Protein AF-A0A927PBA6-F1 (afdb_monomer_lite)

Radius of gyration: 19.64 Å; chains: 1; bounding box: 42×64×43 Å

Sequence (189 aa):
MKRTIAAILAIIILMLLAAAHAEDGYVGSHPAQSIFVTQTRNRTCTLISATMMVRNYSHRAGNGYEHITESVVGKTGWNSKGLSHSFSVGDISVTVNKDIKNHADKKAYLIDILRQHPEGVVIYDSGAPHAIFLFGYDAATDIFYCADTTTKVAGKAITLEESIIKGDTQQAKIDTIDRIWHITNKIGG

Foldseek 3Di:
DVVVVVVVVVVVVVVVVVVVPPPQQKFADDADLVLFAADPDPPQFVLRLVLSLVLLQCVVVVHHSPPSDSVQSCVFQQDPVYGHQWTDRVPWIKHKDQVLLPDPDLLVVLRVVSNVRSSFKWWAQPVPGHIWTWGMAGPVVRWTWTATNHPVGTSDIDTCCPHPQDDNDNVRSSNRTRMIMGTDDHPDD

Secondary structure (DSSP, 8-state):
-HHHHHHHHHHHHHHHHHHHT----EEE----GGG----SSTT-HHHHHHHHHHHHHHHHTT---TT--HHHHHHHHEETTEE-SEEEETTEEEEEE-GGGG-S-HHHHHHHHHHH-TT-EEEEETTTTEEEEEEEEETTTTEEEEEE-STTT-SS-EETTTSSSSSSSHHHHHHH--EEEEE-S-TT-

pLDDT: mean 90.23, std 12.85, range [37.62, 98.81]

Structure (mmCIF, N/CA/C/O backbone):
data_AF-A0A927PBA6-F1
#
_entry.id   AF-A0A927PBA6-F1
#
loop_
_atom_site.group_PDB
_atom_site.id
_atom_site.type_symbol
_atom_site.label_atom_id
_atom_site.label_alt_id
_atom_site.label_comp_id
_atom_site.label_asym_id
_atom_site.label_entity_id
_atom_site.label_seq_id
_atom_site.pdbx_PDB_ins_code
_atom_site.Cartn_x
_atom_site.Cartn_y
_atom_site.Cartn_z
_atom_site.occupancy
_atom_site.B_iso_or_equiv
_atom_site.auth_seq_id
_atom_site.auth_comp_id
_atom_site.auth_asym_id
_atom_site.auth_atom_id
_atom_site.pdbx_PDB_model_num
ATOM 1 N N . MET A 1 1 ? -23.343 -48.833 24.965 1.00 60.88 1 MET A N 1
ATOM 2 C CA . MET A 1 1 ? -22.055 -48.711 24.239 1.00 60.88 1 MET A CA 1
ATOM 3 C C . MET A 1 1 ? -22.186 -48.201 22.803 1.00 60.88 1 MET A C 1
ATOM 5 O O . MET A 1 1 ? -21.578 -47.187 22.508 1.00 60.88 1 MET A O 1
ATOM 9 N N . LYS A 1 2 ? -22.966 -48.813 21.895 1.00 54.53 2 LYS A N 1
ATOM 10 C CA . LYS A 1 2 ? -23.015 -48.352 20.483 1.00 54.53 2 LYS A CA 1
ATOM 11 C C . LYS A 1 2 ? -23.558 -46.919 20.292 1.00 54.53 2 LYS A C 1
ATOM 13 O O . LYS A 1 2 ? -23.014 -46.161 19.500 1.00 54.53 2 LYS A O 1
ATOM 18 N N . ARG A 1 3 ? -24.583 -46.520 21.060 1.00 57.97 3 ARG A N 1
ATOM 19 C CA . ARG A 1 3 ? -25.201 -45.176 20.976 1.00 57.97 3 ARG A CA 1
ATOM 20 C C . ARG A 1 3 ? -24.313 -44.061 21.550 1.00 57.97 3 ARG A C 1
ATOM 22 O O . ARG A 1 3 ? -24.331 -42.952 21.038 1.00 57.97 3 ARG A O 1
ATOM 29 N N . THR A 1 4 ? -23.508 -44.369 22.568 1.00 66.69 4 THR A N 1
ATOM 30 C CA . THR A 1 4 ? -22.567 -43.417 23.182 1.00 66.69 4 THR A CA 1
ATOM 31 C C . THR A 1 4 ? -21.347 -43.174 22.293 1.00 66.69 4 THR A C 1
ATOM 33 O O . THR A 1 4 ? -20.904 -42.041 22.177 1.00 66.69 4 THR A O 1
ATOM 36 N N . ILE A 1 5 ? -20.857 -44.205 21.595 1.00 73.50 5 ILE A N 1
ATOM 37 C CA . ILE A 1 5 ? -19.754 -44.069 20.627 1.00 73.50 5 ILE A CA 1
ATOM 38 C C . ILE A 1 5 ? -20.187 -43.232 19.413 1.00 73.50 5 ILE A C 1
ATOM 40 O O . ILE A 1 5 ? -19.446 -42.354 18.988 1.00 73.50 5 ILE A O 1
ATOM 44 N N . ALA A 1 6 ? -21.403 -43.443 18.896 1.00 74.31 6 ALA A N 1
ATOM 45 C CA . ALA A 1 6 ? -21.934 -42.655 17.780 1.00 74.31 6 ALA A CA 1
ATOM 46 C C . ALA A 1 6 ? -22.118 -41.166 18.135 1.00 74.31 6 ALA A C 1
ATOM 48 O O . ALA A 1 6 ? -21.826 -40.304 17.313 1.00 74.31 6 ALA A O 1
ATOM 49 N N . ALA A 1 7 ? -22.550 -40.862 19.365 1.00 77.50 7 ALA A N 1
ATOM 50 C CA . ALA A 1 7 ? -22.676 -39.487 19.846 1.00 77.50 7 ALA A CA 1
ATOM 51 C C . ALA A 1 7 ? -21.310 -38.793 19.987 1.00 77.50 7 ALA A C 1
ATOM 53 O O . ALA A 1 7 ? -21.160 -37.653 19.561 1.00 77.50 7 ALA A O 1
ATOM 54 N N . ILE A 1 8 ? -20.301 -39.494 20.517 1.00 83.06 8 ILE A N 1
ATOM 55 C CA . ILE A 1 8 ? -18.929 -38.971 20.611 1.00 83.06 8 ILE A CA 1
ATOM 56 C C . ILE A 1 8 ? -18.358 -38.715 19.212 1.00 83.06 8 ILE A C 1
ATOM 58 O O . ILE A 1 8 ? -17.787 -37.656 18.972 1.00 83.06 8 ILE A O 1
ATOM 62 N N . LEU A 1 9 ? -18.562 -39.639 18.269 1.00 80.44 9 LEU A N 1
ATOM 63 C CA . LEU A 1 9 ? -18.086 -39.478 16.896 1.00 80.44 9 LEU A CA 1
ATOM 64 C C . LEU A 1 9 ? -18.764 -38.293 16.193 1.00 80.44 9 LEU A C 1
ATOM 66 O O . LEU A 1 9 ? -18.087 -37.519 15.530 1.00 80.44 9 LEU A O 1
ATOM 70 N N . ALA A 1 10 ? -20.074 -38.107 16.379 1.00 79.12 10 ALA A N 1
ATOM 71 C CA . ALA A 1 10 ? -20.806 -36.971 15.821 1.00 79.12 10 ALA A CA 1
ATOM 72 C C . ALA A 1 10 ? -20.337 -35.628 16.403 1.00 79.12 10 ALA A C 1
ATOM 74 O O . ALA A 1 10 ? -20.215 -34.657 15.665 1.00 79.12 10 ALA A O 1
ATOM 75 N N . ILE A 1 11 ? -20.021 -35.579 17.701 1.00 80.38 11 ILE A N 1
ATOM 76 C CA . ILE A 1 11 ? -19.459 -34.387 18.348 1.00 80.38 11 ILE A CA 1
ATOM 77 C C . ILE A 1 11 ? -18.052 -34.094 17.815 1.00 80.38 11 ILE A C 1
ATOM 79 O O . ILE A 1 11 ? -17.760 -32.949 17.494 1.00 80.38 11 ILE A O 1
ATOM 83 N N . ILE A 1 12 ? -17.200 -35.112 17.662 1.00 80.69 12 ILE A N 1
ATOM 84 C CA . ILE A 1 12 ? -15.861 -34.952 17.077 1.00 80.69 12 ILE A CA 1
ATOM 85 C C . ILE A 1 12 ? -15.966 -34.460 15.630 1.00 80.69 12 ILE A C 1
ATOM 87 O O . ILE A 1 12 ? -15.278 -33.518 15.261 1.00 80.69 12 ILE A O 1
ATOM 91 N N . ILE A 1 13 ? -16.862 -35.032 14.822 1.00 76.69 13 ILE A N 1
ATOM 92 C CA . ILE A 1 13 ? -17.106 -34.587 13.442 1.00 76.69 13 ILE A CA 1
ATOM 93 C C . ILE A 1 13 ? -17.624 -33.143 13.418 1.00 76.69 13 ILE A C 1
ATOM 95 O O . ILE A 1 13 ? -17.186 -32.368 12.577 1.00 76.69 13 ILE A O 1
ATOM 99 N N . LEU A 1 14 ? -18.493 -32.749 14.354 1.00 69.12 14 LEU A N 1
ATOM 100 C CA . LEU A 1 14 ? -18.993 -31.376 14.463 1.00 69.12 14 LEU A CA 1
ATOM 101 C C . LEU A 1 14 ? -17.895 -30.388 14.893 1.00 69.12 14 LEU A C 1
ATOM 103 O O . LEU A 1 14 ? -17.831 -29.288 14.354 1.00 69.12 14 LEU A O 1
ATOM 107 N N . MET A 1 15 ? -17.003 -30.780 15.810 1.00 67.06 15 MET A N 1
ATOM 108 C CA . MET A 1 15 ? -15.827 -29.985 16.193 1.00 67.06 15 MET A CA 1
ATOM 109 C C . MET A 1 15 ? -14.831 -29.854 15.035 1.00 67.06 15 MET A C 1
ATOM 111 O O . MET A 1 15 ? -14.301 -28.773 14.804 1.00 67.06 15 MET A O 1
ATOM 115 N N . LEU A 1 16 ? -14.601 -30.933 14.283 1.00 62.12 16 LEU A N 1
ATOM 116 C CA . LEU A 1 16 ? -13.736 -30.930 13.102 1.00 62.12 16 LEU A CA 1
ATOM 117 C C . LEU A 1 16 ? -14.336 -30.094 11.965 1.00 62.12 16 LEU A C 1
ATOM 119 O O . LEU A 1 16 ? -13.603 -29.363 11.308 1.00 62.12 16 LEU A O 1
ATOM 123 N N . LEU A 1 17 ? -15.660 -30.134 11.769 1.00 55.84 17 LEU A N 1
ATOM 124 C CA . LEU A 1 17 ? -16.352 -29.233 10.847 1.00 55.84 17 LEU A CA 1
ATOM 125 C C . LEU A 1 17 ? -16.242 -27.779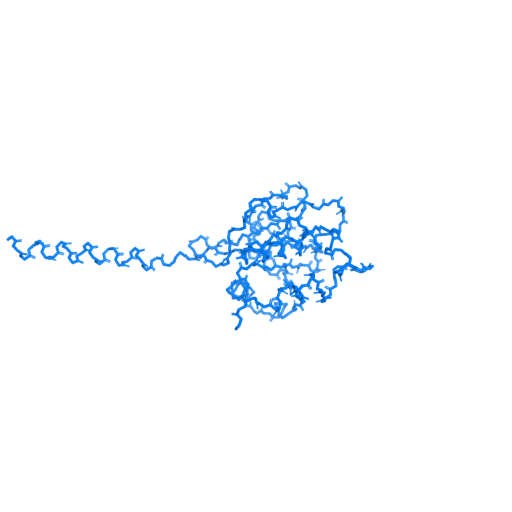 11.313 1.00 55.84 17 LEU A C 1
ATOM 127 O O . LEU A 1 17 ? -15.949 -26.923 10.494 1.00 55.84 17 LEU A O 1
ATOM 131 N N . ALA A 1 18 ? -16.437 -27.479 12.599 1.00 54.97 18 ALA A N 1
ATOM 132 C CA . ALA A 1 18 ? -16.303 -26.116 13.119 1.00 54.97 18 ALA A CA 1
ATOM 133 C C . ALA A 1 18 ? -14.873 -25.566 12.956 1.00 54.97 18 ALA A C 1
ATOM 135 O O . ALA A 1 18 ? -14.707 -24.416 12.567 1.00 54.97 18 ALA A O 1
ATOM 136 N N . ALA A 1 19 ? -13.849 -26.399 13.169 1.00 53.88 19 ALA A N 1
ATOM 137 C CA . ALA A 1 19 ? -12.456 -26.045 12.898 1.00 53.88 19 ALA A CA 1
ATOM 138 C C . ALA A 1 19 ? -12.166 -25.872 11.395 1.00 53.88 19 ALA A C 1
ATOM 140 O O . ALA A 1 19 ? -11.341 -25.046 11.029 1.00 53.88 19 ALA A O 1
ATOM 141 N N . ALA A 1 20 ? -12.867 -26.603 10.523 1.00 52.69 20 ALA A N 1
ATOM 142 C CA . ALA A 1 20 ? -12.769 -26.446 9.071 1.00 52.69 20 ALA A CA 1
ATOM 143 C C . ALA A 1 20 ? -13.518 -25.210 8.525 1.00 52.69 20 ALA A C 1
ATOM 145 O O . ALA A 1 20 ? -13.255 -24.813 7.398 1.00 52.69 20 ALA A O 1
ATOM 146 N N . HIS A 1 21 ? -14.428 -24.603 9.304 1.00 50.41 21 HIS A N 1
ATOM 147 C CA . HIS A 1 21 ? -15.113 -23.338 8.972 1.00 50.41 21 HIS A CA 1
ATOM 148 C C . HIS A 1 21 ? -14.466 -22.107 9.621 1.00 50.41 21 HIS A C 1
ATOM 150 O O . HIS A 1 21 ? -14.950 -20.992 9.421 1.00 50.41 21 HIS A O 1
ATOM 156 N N . ALA A 1 22 ? -13.367 -22.270 10.362 1.00 47.44 22 ALA A N 1
ATOM 157 C CA . ALA A 1 22 ? -12.420 -21.181 10.551 1.00 47.44 22 ALA A CA 1
ATOM 158 C C . ALA A 1 22 ? -11.678 -20.984 9.219 1.00 47.44 22 ALA A C 1
ATOM 160 O O . ALA A 1 22 ? -10.502 -21.307 9.091 1.00 47.44 22 ALA A O 1
ATOM 161 N N . GLU A 1 23 ? -12.407 -20.519 8.198 1.00 55.25 23 GLU A N 1
ATOM 162 C CA . GLU A 1 23 ? -11.805 -19.767 7.105 1.00 55.25 23 GLU A CA 1
ATOM 163 C C . GLU A 1 23 ? -10.992 -18.680 7.799 1.00 55.25 23 GLU A C 1
ATOM 165 O O . GLU A 1 23 ? -11.551 -17.821 8.489 1.00 55.25 23 GLU A O 1
ATOM 170 N N . ASP A 1 24 ? -9.675 -18.837 7.739 1.00 64.69 24 ASP A N 1
ATOM 171 C CA . ASP A 1 24 ? -8.695 -17.946 8.334 1.00 64.69 24 ASP A CA 1
ATOM 172 C C . ASP A 1 24 ? -9.141 -16.520 7.993 1.00 64.69 24 ASP A C 1
ATOM 174 O O . ASP A 1 24 ? -9.263 -16.178 6.816 1.00 64.69 24 ASP A O 1
ATOM 178 N N . GLY A 1 25 ? -9.498 -15.709 8.996 1.00 85.38 25 GLY A N 1
ATOM 179 C CA . GLY A 1 25 ? -10.165 -14.405 8.819 1.00 85.38 25 GLY A CA 1
ATOM 180 C C . GLY A 1 25 ? -9.300 -13.348 8.121 1.00 85.38 25 GLY A C 1
ATOM 181 O O . GLY A 1 25 ? -9.586 -12.153 8.189 1.00 85.38 25 GLY A O 1
ATOM 182 N N . TYR A 1 26 ? -8.219 -13.783 7.483 1.00 94.56 26 TYR A N 1
ATOM 183 C CA . TYR A 1 26 ? -7.229 -12.987 6.812 1.00 94.56 26 TYR A CA 1
ATOM 184 C C . TYR A 1 26 ? -7.648 -12.661 5.379 1.00 94.56 26 TYR A C 1
ATOM 186 O O . TYR A 1 26 ? -7.962 -13.528 4.566 1.00 94.56 26 TYR A O 1
ATOM 194 N N . VAL A 1 27 ? -7.585 -11.383 5.036 1.00 97.06 27 VAL A N 1
ATOM 195 C CA . VAL A 1 27 ? -7.827 -10.857 3.696 1.00 97.06 27 VAL A CA 1
ATOM 196 C C . VAL A 1 27 ? -6.511 -10.336 3.128 1.00 97.06 27 VAL A C 1
ATOM 198 O O . VAL A 1 27 ? -5.841 -9.538 3.777 1.00 97.06 27 VAL A O 1
ATOM 201 N N . GLY A 1 28 ? -6.158 -10.732 1.903 1.00 95.81 28 GLY A N 1
ATOM 202 C CA . GLY A 1 28 ? -4.950 -10.269 1.210 1.00 95.81 28 GLY A CA 1
ATOM 203 C C . GLY A 1 28 ? -3.890 -11.363 1.057 1.00 95.81 28 GLY A C 1
ATOM 204 O O . GLY A 1 28 ? -4.197 -12.479 0.633 1.00 95.81 28 GLY A O 1
ATOM 205 N N . SER A 1 29 ? -2.628 -11.054 1.363 1.00 95.38 29 SER A N 1
ATOM 206 C CA . SER A 1 29 ? -1.519 -12.014 1.289 1.00 95.38 29 SER A CA 1
ATOM 207 C C . SER A 1 29 ? -0.476 -11.841 2.390 1.00 95.38 29 SER A C 1
ATOM 209 O O . SER A 1 29 ? -0.446 -10.838 3.089 1.00 95.38 29 SER A O 1
ATOM 211 N N . HIS A 1 30 ? 0.419 -12.826 2.493 1.00 96.06 30 HIS A N 1
ATOM 212 C CA . HIS A 1 30 ? 1.624 -12.791 3.318 1.00 96.06 30 HIS A CA 1
ATOM 213 C C . HIS A 1 30 ? 2.853 -12.711 2.392 1.00 96.06 30 HIS A C 1
ATOM 215 O O . HIS A 1 30 ? 3.337 -13.756 1.946 1.00 96.06 30 HIS A O 1
ATOM 221 N N . PRO A 1 31 ? 3.335 -11.508 2.018 1.00 97.00 31 PRO A N 1
ATOM 222 C CA . PRO A 1 31 ? 4.463 -11.377 1.100 1.00 97.00 31 PRO A CA 1
ATOM 223 C C . PRO A 1 31 ? 5.737 -12.012 1.665 1.00 97.00 31 PRO A C 1
ATOM 225 O O . PRO A 1 31 ? 6.025 -11.909 2.859 1.00 97.00 31 PRO A O 1
ATOM 228 N N . ALA A 1 32 ? 6.542 -12.628 0.797 1.00 95.06 32 ALA A N 1
ATOM 229 C CA . ALA A 1 32 ? 7.849 -13.145 1.186 1.00 95.06 32 ALA A CA 1
ATOM 230 C C . ALA A 1 32 ? 8.783 -12.008 1.638 1.00 95.06 32 ALA A C 1
ATOM 232 O O . ALA A 1 32 ? 8.750 -10.904 1.095 1.00 95.06 32 ALA A O 1
ATOM 233 N N . GLN A 1 33 ? 9.686 -12.297 2.579 1.00 94.88 33 GLN A N 1
ATOM 234 C CA . GLN A 1 33 ? 10.613 -11.306 3.141 1.00 94.88 33 GLN A CA 1
ATOM 235 C C . GLN A 1 33 ? 11.450 -10.569 2.073 1.00 94.88 33 GLN A C 1
ATOM 237 O O . GLN A 1 33 ? 11.777 -9.397 2.233 1.00 94.88 33 GLN A O 1
ATOM 242 N N . SER A 1 34 ? 11.770 -11.237 0.962 1.00 94.19 34 SER A N 1
ATOM 243 C CA . SER A 1 34 ? 12.523 -10.690 -0.175 1.00 94.19 34 SER A CA 1
ATOM 244 C C . SER A 1 34 ? 11.748 -9.678 -1.032 1.00 94.19 34 SER A C 1
ATOM 246 O O . SER A 1 34 ? 12.357 -8.980 -1.852 1.00 94.19 34 SER A O 1
ATOM 248 N N . ILE A 1 35 ? 10.424 -9.582 -0.862 1.00 96.56 35 ILE A N 1
ATOM 249 C CA . ILE A 1 35 ? 9.580 -8.568 -1.508 1.00 96.56 35 ILE A CA 1
ATOM 250 C C . ILE A 1 35 ? 9.870 -7.189 -0.921 1.00 96.56 35 ILE A C 1
ATOM 252 O O . ILE A 1 35 ? 9.944 -6.215 -1.677 1.00 96.56 35 ILE A O 1
ATOM 256 N N . PHE A 1 36 ? 10.075 -7.114 0.398 1.00 94.81 36 PHE A N 1
ATOM 257 C CA . PHE A 1 36 ? 10.242 -5.857 1.115 1.00 94.81 36 PHE A CA 1
ATOM 258 C C . PHE A 1 36 ? 11.561 -5.176 0.750 1.00 94.81 36 PHE A C 1
ATOM 260 O O . PHE A 1 36 ? 12.641 -5.758 0.849 1.00 94.81 36 PHE A O 1
ATOM 267 N N . VAL A 1 37 ? 11.466 -3.915 0.334 1.00 90.06 37 VAL A N 1
ATOM 268 C CA . VAL A 1 37 ? 12.607 -3.081 -0.059 1.00 90.06 37 VAL A CA 1
ATOM 269 C C . VAL A 1 37 ? 12.534 -1.722 0.620 1.00 90.06 37 VAL A C 1
ATOM 271 O O . VAL A 1 37 ? 11.457 -1.200 0.901 1.00 90.06 37 VAL A O 1
ATOM 274 N N . THR A 1 38 ? 13.701 -1.140 0.873 1.00 87.56 38 THR A N 1
ATOM 275 C CA . THR A 1 38 ? 13.840 0.173 1.511 1.00 87.56 38 THR A CA 1
ATOM 276 C C . THR A 1 38 ? 14.048 1.248 0.456 1.00 87.56 38 THR A C 1
ATOM 278 O O . THR A 1 38 ? 14.738 1.020 -0.539 1.00 87.56 38 THR A O 1
ATOM 281 N N . GLN A 1 39 ? 13.493 2.441 0.676 1.00 80.19 39 GLN A N 1
ATOM 282 C CA . GLN A 1 39 ? 13.748 3.557 -0.227 1.00 80.19 39 GLN A CA 1
ATOM 283 C C . GLN A 1 39 ? 15.220 3.975 -0.214 1.00 80.19 39 GLN A C 1
ATOM 285 O O . GLN A 1 39 ? 15.825 4.145 0.844 1.00 80.19 39 GLN A O 1
ATOM 290 N N . THR A 1 40 ? 15.790 4.191 -1.397 1.00 76.19 40 THR A N 1
ATOM 291 C CA . THR A 1 40 ? 17.184 4.638 -1.538 1.00 76.19 40 THR A CA 1
ATOM 292 C C . THR A 1 40 ? 17.321 6.162 -1.511 1.00 76.19 40 THR A C 1
ATOM 294 O O . THR A 1 40 ? 18.414 6.692 -1.309 1.00 76.19 40 THR A O 1
ATOM 297 N N . ARG A 1 41 ? 16.215 6.892 -1.713 1.00 80.56 41 ARG A N 1
ATOM 298 C CA . ARG A 1 41 ? 16.165 8.357 -1.796 1.00 80.56 41 ARG A CA 1
ATOM 299 C C . ARG A 1 41 ? 14.962 8.908 -1.042 1.00 80.56 41 ARG A C 1
ATOM 301 O O . ARG A 1 41 ? 13.930 8.252 -0.910 1.00 80.56 41 ARG A O 1
ATOM 308 N N . ASN A 1 42 ? 15.066 10.153 -0.585 1.00 82.06 42 ASN A N 1
ATOM 309 C CA . ASN A 1 42 ? 13.916 10.864 -0.034 1.00 82.06 42 ASN A CA 1
ATOM 310 C C . ASN A 1 42 ? 12.838 11.046 -1.113 1.00 82.06 42 ASN A C 1
ATOM 312 O O . ASN A 1 42 ? 13.155 11.262 -2.282 1.00 82.06 42 ASN A O 1
ATOM 316 N N . ARG A 1 43 ? 11.566 11.031 -0.695 1.00 85.56 43 ARG A N 1
ATOM 317 C CA . ARG A 1 43 ? 10.389 11.288 -1.550 1.00 85.56 43 ARG A CA 1
ATOM 318 C C . ARG A 1 43 ? 10.124 10.245 -2.649 1.00 85.56 43 ARG A C 1
ATOM 320 O O . ARG A 1 43 ? 9.452 10.570 -3.620 1.00 85.56 43 ARG A O 1
ATOM 327 N N . THR A 1 44 ? 10.588 9.003 -2.489 1.00 92.06 44 THR A N 1
ATOM 328 C CA . THR A 1 44 ? 10.269 7.885 -3.404 1.00 92.06 44 THR A CA 1
ATOM 329 C C . THR A 1 44 ? 9.335 6.833 -2.787 1.00 92.06 44 THR A C 1
ATOM 331 O O . THR A 1 44 ? 9.219 5.730 -3.311 1.00 92.06 44 THR A O 1
ATOM 334 N N . CYS A 1 45 ? 8.618 7.159 -1.704 1.00 94.00 45 CYS A N 1
ATOM 335 C CA . CYS A 1 45 ? 7.738 6.215 -1.000 1.00 94.00 45 CYS A CA 1
ATOM 336 C C . CYS A 1 45 ? 6.656 5.590 -1.898 1.00 94.00 45 CYS A C 1
ATOM 338 O O . CYS A 1 45 ? 6.449 4.379 -1.857 1.00 94.00 45 CYS A O 1
ATOM 340 N N . THR A 1 46 ? 6.032 6.368 -2.787 1.00 95.69 46 THR A N 1
ATOM 341 C CA . THR A 1 46 ? 5.083 5.839 -3.782 1.00 95.69 46 THR A CA 1
ATOM 342 C C . THR A 1 46 ? 5.757 4.878 -4.764 1.00 95.69 46 THR A C 1
ATOM 344 O O . THR A 1 46 ? 5.210 3.815 -5.041 1.00 95.69 46 THR A O 1
ATOM 347 N N . LEU A 1 47 ? 6.965 5.197 -5.245 1.00 95.62 47 LEU A N 1
ATOM 348 C CA . LEU A 1 47 ? 7.720 4.346 -6.174 1.00 95.62 47 LEU A CA 1
ATOM 349 C C . LEU A 1 47 ? 8.105 3.003 -5.551 1.00 95.62 47 LEU A C 1
ATOM 351 O O . LEU A 1 47 ? 7.931 1.953 -6.166 1.00 95.62 47 LEU A O 1
ATOM 355 N N . ILE A 1 48 ? 8.621 3.037 -4.328 1.00 95.62 48 ILE A N 1
ATOM 356 C CA . ILE A 1 48 ? 9.077 1.842 -3.617 1.00 95.62 48 ILE A CA 1
ATOM 357 C C . ILE A 1 48 ? 7.886 0.980 -3.199 1.00 95.62 48 ILE A C 1
ATOM 359 O O . ILE A 1 48 ? 7.922 -0.233 -3.391 1.00 95.62 48 ILE A O 1
ATOM 363 N N . SER A 1 49 ? 6.795 1.594 -2.734 1.00 97.50 49 SER A N 1
ATOM 364 C CA . SER A 1 49 ? 5.552 0.873 -2.434 1.00 97.50 49 SER A CA 1
ATOM 365 C C . SER A 1 49 ? 4.983 0.192 -3.679 1.00 97.50 49 SER A C 1
ATOM 367 O O . SER A 1 49 ? 4.639 -0.986 -3.633 1.00 97.50 49 SER A O 1
ATOM 369 N N . ALA A 1 50 ? 4.961 0.891 -4.820 1.00 97.81 50 ALA A N 1
ATOM 370 C CA . ALA A 1 50 ? 4.539 0.305 -6.090 1.00 97.81 50 ALA A CA 1
ATOM 371 C C . ALA A 1 50 ? 5.473 -0.826 -6.539 1.00 97.81 50 ALA A C 1
ATOM 373 O O . ALA A 1 50 ? 5.011 -1.845 -7.041 1.00 97.81 50 ALA A O 1
ATOM 374 N N . THR A 1 51 ? 6.779 -0.686 -6.306 1.00 97.38 51 THR A N 1
ATOM 375 C CA . THR A 1 51 ? 7.759 -1.743 -6.583 1.00 97.38 51 THR A CA 1
ATOM 376 C C . THR A 1 51 ? 7.462 -3.002 -5.767 1.00 97.38 51 THR A C 1
ATOM 378 O O . THR A 1 51 ? 7.438 -4.090 -6.335 1.00 97.38 51 THR A O 1
ATOM 381 N N . MET A 1 52 ? 7.173 -2.878 -4.467 1.00 98.06 52 MET A N 1
ATOM 382 C CA . MET A 1 52 ? 6.792 -4.020 -3.621 1.00 98.06 52 MET A CA 1
ATOM 383 C C . MET A 1 52 ? 5.483 -4.673 -4.081 1.00 98.06 52 MET A C 1
ATOM 385 O O . MET A 1 52 ? 5.435 -5.895 -4.198 1.00 98.06 52 MET A O 1
ATOM 389 N N . MET A 1 53 ? 4.465 -3.876 -4.420 1.00 98.19 53 MET A N 1
ATOM 390 C CA . MET A 1 53 ? 3.186 -4.368 -4.948 1.00 98.19 53 MET A CA 1
ATOM 391 C C . MET A 1 53 ? 3.371 -5.180 -6.239 1.00 98.19 53 MET A C 1
ATOM 393 O O . MET A 1 53 ? 2.921 -6.320 -6.328 1.00 98.19 53 MET A O 1
ATOM 397 N N . VAL A 1 54 ? 4.095 -4.636 -7.224 1.00 97.50 54 VAL A N 1
ATOM 398 C CA . VAL A 1 54 ? 4.339 -5.306 -8.516 1.00 97.50 54 VAL A CA 1
ATOM 399 C C . VAL A 1 54 ? 5.205 -6.564 -8.336 1.00 97.50 54 VAL A C 1
ATOM 401 O O . VAL A 1 54 ? 4.947 -7.587 -8.973 1.00 97.50 54 VAL A O 1
ATOM 404 N N . ARG A 1 55 ? 6.185 -6.542 -7.419 1.00 97.69 55 ARG A N 1
ATOM 405 C CA . ARG A 1 55 ? 6.968 -7.734 -7.049 1.00 97.69 55 ARG A CA 1
ATOM 406 C C . ARG A 1 55 ? 6.097 -8.815 -6.419 1.00 97.69 55 ARG A C 1
ATOM 408 O O . ARG A 1 55 ? 6.214 -9.971 -6.816 1.00 97.69 55 ARG A O 1
ATOM 415 N N . ASN A 1 56 ? 5.228 -8.453 -5.472 1.00 97.88 56 ASN A N 1
ATOM 416 C CA . ASN A 1 56 ? 4.345 -9.410 -4.809 1.00 97.88 56 ASN A CA 1
ATOM 417 C C . ASN A 1 56 ? 3.368 -10.039 -5.806 1.00 97.88 56 ASN A C 1
ATOM 419 O O . ASN A 1 56 ? 3.196 -11.253 -5.807 1.00 97.88 56 ASN A O 1
ATOM 423 N N . TYR A 1 57 ? 2.796 -9.238 -6.707 1.00 97.06 57 TYR A N 1
ATOM 424 C CA . TYR A 1 57 ? 1.952 -9.735 -7.790 1.00 97.06 57 TYR A CA 1
ATOM 425 C C . TYR A 1 57 ? 2.674 -10.770 -8.663 1.00 97.06 57 TYR A C 1
ATOM 427 O O . TYR A 1 57 ? 2.183 -11.885 -8.836 1.00 97.06 57 TYR A O 1
ATOM 435 N N . SER A 1 58 ? 3.875 -10.438 -9.152 1.00 95.75 58 SER A N 1
ATOM 436 C CA . SER A 1 58 ? 4.676 -11.351 -9.976 1.00 95.75 58 SER A CA 1
ATOM 437 C C . SER A 1 58 ? 5.036 -12.635 -9.225 1.00 95.75 58 SER A C 1
ATOM 439 O O . SER A 1 58 ? 4.862 -13.729 -9.758 1.00 95.75 58 SER A O 1
ATOM 441 N N . HIS A 1 59 ? 5.484 -12.515 -7.972 1.00 95.44 59 HIS A N 1
ATOM 442 C CA . HIS A 1 59 ? 5.843 -13.658 -7.136 1.00 95.44 59 HIS A CA 1
ATOM 443 C C . HIS A 1 59 ? 4.656 -14.605 -6.920 1.00 95.44 59 HIS A C 1
ATOM 445 O O . HIS A 1 59 ? 4.793 -15.818 -7.073 1.00 95.44 59 HIS A O 1
ATOM 451 N N . ARG A 1 60 ? 3.472 -14.052 -6.629 1.00 93.69 60 ARG A N 1
ATOM 452 C CA . ARG A 1 60 ? 2.229 -14.819 -6.449 1.00 93.69 60 ARG A CA 1
ATOM 453 C C . ARG A 1 60 ? 1.768 -15.519 -7.724 1.00 93.69 60 ARG A C 1
ATOM 455 O O . ARG A 1 60 ? 1.172 -16.586 -7.640 1.00 93.69 60 ARG A O 1
ATOM 462 N N . ALA A 1 61 ? 2.068 -14.948 -8.884 1.00 92.50 61 ALA A N 1
ATOM 463 C CA . ALA A 1 61 ? 1.820 -15.571 -10.179 1.00 92.50 61 ALA A CA 1
ATOM 464 C C . ALA A 1 61 ? 2.828 -16.684 -10.539 1.00 92.50 61 ALA A C 1
ATOM 466 O O . ALA A 1 61 ? 2.727 -17.263 -11.617 1.00 92.50 61 ALA A O 1
ATOM 467 N N . GLY A 1 62 ? 3.817 -16.973 -9.684 1.00 93.44 62 GLY A N 1
ATOM 468 C CA . GLY A 1 62 ? 4.891 -17.923 -9.987 1.00 93.44 62 GLY A CA 1
ATOM 469 C C . GLY A 1 62 ? 5.942 -17.380 -10.963 1.00 93.44 62 GLY A C 1
ATOM 470 O O . GLY A 1 62 ? 6.786 -18.136 -11.439 1.00 93.44 62 GLY A O 1
ATOM 471 N N . ASN A 1 63 ? 5.915 -16.075 -11.248 1.00 91.00 63 ASN A N 1
ATOM 472 C CA . ASN A 1 63 ? 6.861 -15.404 -12.131 1.00 91.00 63 ASN A CA 1
ATOM 473 C C . ASN A 1 63 ? 8.026 -14.809 -11.325 1.00 91.00 63 ASN A C 1
ATOM 475 O O . ASN A 1 63 ? 7.843 -14.302 -10.214 1.00 91.00 63 ASN A O 1
ATOM 479 N N . GLY A 1 64 ? 9.228 -14.801 -11.907 1.00 90.44 64 GLY A N 1
ATOM 480 C CA . GLY A 1 64 ? 10.395 -14.165 -11.285 1.00 90.44 64 GLY A CA 1
ATOM 481 C C . GLY A 1 64 ? 10.158 -12.670 -11.054 1.00 90.44 64 GLY A C 1
ATOM 482 O O . GLY A 1 64 ? 9.759 -11.960 -11.970 1.00 90.44 64 GLY A O 1
ATOM 483 N N . TYR A 1 65 ? 10.409 -12.180 -9.841 1.00 94.00 65 TYR A N 1
ATOM 484 C CA . TYR A 1 65 ? 10.180 -10.784 -9.436 1.00 94.00 65 TYR A CA 1
ATOM 485 C C . TYR A 1 65 ? 11.488 -10.005 -9.212 1.00 94.00 65 TYR A C 1
ATOM 487 O O . TYR A 1 65 ? 11.482 -8.803 -8.945 1.00 94.00 65 TYR A O 1
ATOM 495 N N . GLU A 1 66 ? 12.631 -10.682 -9.306 1.00 93.88 66 GLU A N 1
ATOM 496 C CA . GLU A 1 66 ? 13.968 -10.166 -9.005 1.00 93.88 66 GLU A CA 1
ATOM 497 C C . GLU A 1 66 ? 14.373 -9.032 -9.950 1.00 93.88 66 GLU A C 1
ATOM 499 O O . GLU A 1 66 ? 15.080 -8.108 -9.553 1.00 93.88 66 GLU A O 1
ATOM 504 N N . HIS A 1 67 ? 13.880 -9.071 -11.189 1.00 92.12 67 HIS A N 1
ATOM 505 C CA . HIS A 1 67 ? 14.126 -8.045 -12.199 1.00 92.12 67 HIS A CA 1
ATOM 506 C C . HIS A 1 67 ? 13.275 -6.776 -11.994 1.00 92.12 67 HIS A C 1
ATOM 508 O O . HIS A 1 67 ? 13.604 -5.718 -12.536 1.00 92.12 67 HIS A O 1
ATOM 514 N N . ILE A 1 68 ? 12.205 -6.846 -11.193 1.00 95.38 68 ILE A N 1
ATOM 515 C CA . ILE A 1 68 ? 11.338 -5.707 -10.871 1.00 95.38 68 ILE A CA 1
ATOM 516 C C . ILE A 1 68 ? 12.022 -4.888 -9.769 1.00 95.38 68 ILE A C 1
ATOM 518 O O . ILE A 1 68 ? 11.844 -5.113 -8.572 1.00 95.38 68 ILE A O 1
ATOM 522 N N . THR A 1 69 ? 12.858 -3.944 -10.195 1.00 93.19 69 THR A N 1
ATOM 523 C CA . THR A 1 69 ? 13.633 -3.047 -9.322 1.00 93.19 69 THR A CA 1
ATOM 524 C C . THR A 1 69 ? 13.027 -1.642 -9.275 1.00 93.19 69 THR A C 1
ATOM 526 O O . THR A 1 69 ? 12.277 -1.262 -10.176 1.00 93.19 69 THR A O 1
ATOM 529 N N . GLU A 1 70 ? 13.428 -0.823 -8.290 1.00 92.19 70 GLU A N 1
ATOM 530 C CA . GLU A 1 70 ? 13.069 0.611 -8.225 1.00 92.19 70 GLU A CA 1
ATOM 531 C C . GLU A 1 70 ? 13.362 1.321 -9.559 1.00 92.19 70 GLU A C 1
ATOM 533 O O . GLU A 1 70 ? 12.570 2.138 -10.020 1.00 92.19 70 GLU A O 1
ATOM 538 N N . SER A 1 71 ? 14.476 0.981 -10.221 1.00 93.06 71 SER A N 1
ATOM 539 C CA . SER A 1 71 ? 14.845 1.574 -11.511 1.00 93.06 71 SER A CA 1
ATOM 540 C C . SER A 1 71 ? 13.898 1.169 -12.640 1.00 93.06 71 SER A C 1
ATOM 542 O O . SER A 1 71 ? 13.544 2.012 -13.462 1.00 93.06 71 SER A O 1
ATOM 544 N N . VAL A 1 72 ? 13.476 -0.098 -12.689 1.00 94.56 72 VAL A N 1
ATOM 545 C CA . VAL A 1 72 ? 12.549 -0.593 -13.719 1.00 94.56 72 VAL A CA 1
ATOM 546 C C . VAL A 1 72 ? 11.185 0.070 -13.571 1.00 94.56 72 VAL A C 1
ATOM 548 O O . VAL A 1 72 ? 10.688 0.638 -14.540 1.00 94.56 72 VAL A O 1
ATOM 551 N N . VAL A 1 73 ? 10.630 0.087 -12.356 1.00 96.06 73 VAL A N 1
ATOM 552 C CA . VAL A 1 73 ? 9.364 0.783 -12.081 1.00 96.06 73 VAL A CA 1
ATOM 553 C C . VAL A 1 73 ? 9.520 2.288 -12.302 1.00 96.06 73 VAL A C 1
ATOM 555 O O . VAL A 1 73 ? 8.630 2.934 -12.840 1.00 96.06 73 VAL A O 1
ATOM 558 N N . GLY A 1 74 ? 10.675 2.860 -11.957 1.00 95.19 74 GLY A N 1
ATOM 559 C CA . GLY A 1 74 ? 10.954 4.281 -12.133 1.00 95.19 74 GLY A CA 1
ATOM 560 C C . GLY A 1 74 ? 10.962 4.714 -13.599 1.00 95.19 74 GLY A C 1
ATOM 561 O O . GLY A 1 74 ? 10.438 5.775 -13.921 1.00 95.19 74 GLY A O 1
ATOM 562 N N . LYS A 1 75 ? 11.494 3.884 -14.504 1.00 95.56 75 LYS A N 1
ATOM 563 C CA . LYS A 1 75 ? 11.543 4.181 -15.947 1.00 95.56 75 LYS A CA 1
ATOM 564 C C . LYS A 1 75 ? 10.164 4.321 -16.589 1.00 95.56 75 LYS A C 1
ATOM 566 O O . LYS A 1 75 ? 10.043 5.050 -17.568 1.00 95.56 75 LYS A O 1
ATOM 571 N N . THR A 1 76 ? 9.156 3.620 -16.077 1.00 94.81 76 THR A N 1
ATOM 572 C CA . THR A 1 76 ? 7.811 3.608 -16.672 1.00 94.81 76 THR A CA 1
ATOM 573 C C . THR A 1 76 ? 6.784 4.362 -15.835 1.00 94.81 76 THR A C 1
ATOM 575 O O . THR A 1 76 ? 5.856 4.953 -16.381 1.00 94.81 76 THR A O 1
ATOM 578 N N . GLY A 1 77 ? 6.951 4.361 -14.514 1.00 94.94 77 GLY A N 1
ATOM 579 C CA . GLY A 1 77 ? 6.005 4.909 -13.554 1.00 94.94 77 GLY A CA 1
ATOM 580 C C . GLY A 1 77 ? 6.395 6.250 -12.955 1.00 94.94 77 GLY A C 1
ATOM 581 O O . GLY A 1 77 ? 5.515 6.920 -12.426 1.00 94.94 77 GLY A O 1
ATOM 582 N N . TRP A 1 78 ? 7.650 6.700 -13.026 1.00 95.38 78 TRP A N 1
ATOM 583 C CA . TRP A 1 78 ? 8.086 7.925 -12.344 1.00 95.38 78 TRP A CA 1
ATOM 584 C C . TRP A 1 78 ? 8.277 9.108 -13.294 1.00 95.38 78 TRP A C 1
ATOM 586 O O . TRP A 1 78 ? 8.893 8.991 -14.349 1.0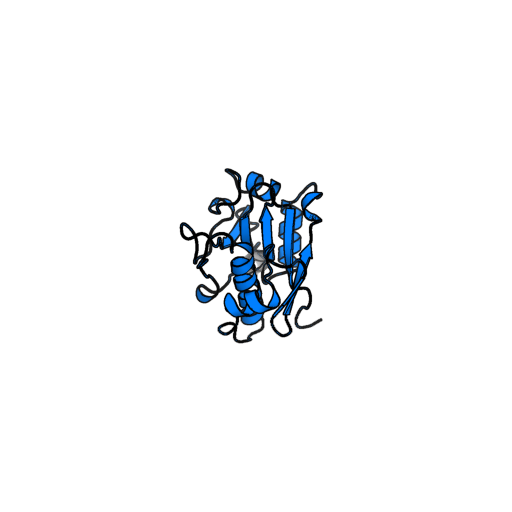0 95.38 78 TRP A O 1
ATOM 596 N N . ASN A 1 79 ? 7.796 10.282 -12.889 1.00 91.88 79 ASN A N 1
ATOM 597 C CA . ASN A 1 79 ? 8.016 11.539 -13.600 1.00 91.88 79 ASN A CA 1
ATOM 598 C C . ASN A 1 79 ? 8.431 12.662 -12.628 1.00 91.88 79 ASN A C 1
ATOM 600 O O . ASN A 1 79 ? 8.607 12.441 -11.429 1.00 91.88 79 ASN A O 1
ATOM 604 N N . SER A 1 80 ? 8.590 13.891 -13.131 1.00 88.12 80 SER A N 1
ATOM 605 C CA . SER A 1 80 ? 9.011 15.050 -12.323 1.00 88.12 80 SER A CA 1
ATOM 606 C C . SER A 1 80 ? 8.067 15.398 -11.160 1.00 8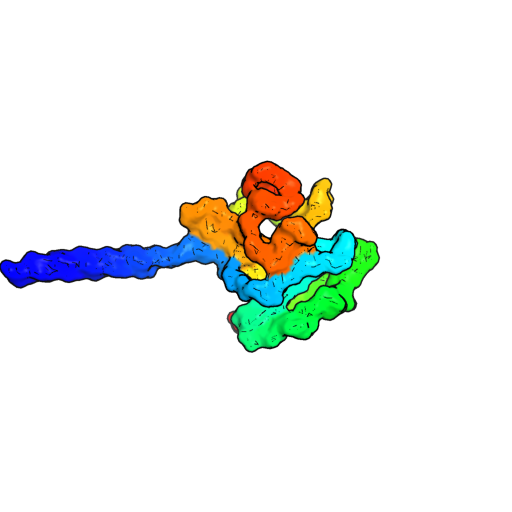8.12 80 SER A C 1
ATOM 608 O O . SER A 1 80 ? 8.461 16.130 -10.256 1.00 88.12 80 SER A O 1
ATOM 610 N N . LYS A 1 81 ? 6.839 14.867 -11.161 1.00 87.31 81 LYS A N 1
ATOM 611 C CA . LYS A 1 81 ? 5.805 15.052 -10.132 1.00 87.31 81 LYS A CA 1
ATOM 612 C C . LYS A 1 81 ? 5.626 13.829 -9.222 1.00 87.31 81 LYS A C 1
ATOM 614 O O . LYS A 1 81 ? 4.755 13.857 -8.357 1.00 87.31 81 LYS A O 1
ATOM 619 N N . GLY A 1 82 ? 6.425 12.777 -9.398 1.00 91.38 82 GLY A N 1
ATOM 620 C CA . GLY A 1 82 ? 6.340 11.536 -8.630 1.00 91.38 82 GLY A CA 1
ATOM 621 C C . GLY A 1 82 ? 5.762 10.366 -9.424 1.00 91.38 82 GLY A C 1
ATOM 622 O O . GLY A 1 82 ? 5.896 10.309 -10.649 1.00 91.38 82 GLY A O 1
ATOM 623 N N . LEU A 1 83 ? 5.136 9.419 -8.717 1.00 96.00 83 LEU A N 1
ATOM 624 C CA . LEU A 1 83 ? 4.526 8.241 -9.330 1.00 96.00 83 LEU A CA 1
ATOM 625 C C . LEU A 1 83 ? 3.325 8.657 -10.189 1.00 96.00 83 LEU A C 1
ATOM 627 O O . LEU A 1 83 ? 2.436 9.388 -9.748 1.00 96.00 83 LEU A O 1
ATOM 631 N N . SER A 1 84 ? 3.310 8.181 -11.425 1.00 96.69 84 SER A N 1
ATOM 632 C CA . SER A 1 84 ? 2.272 8.441 -12.412 1.00 96.69 84 SER A CA 1
ATOM 633 C C . SER A 1 84 ? 0.945 7.832 -11.967 1.00 96.69 84 SER A C 1
ATOM 635 O O . SER A 1 84 ? 0.899 6.809 -11.285 1.00 96.69 84 SER A O 1
ATOM 637 N N . HIS A 1 85 ? -0.159 8.462 -12.364 1.00 96.25 85 HIS A N 1
ATOM 638 C CA . HIS A 1 85 ? -1.501 7.949 -12.074 1.00 96.25 85 HIS A CA 1
ATOM 639 C C . HIS A 1 85 ? -1.802 6.633 -12.796 1.00 96.25 85 HIS A C 1
ATOM 641 O O . HIS A 1 85 ? -2.642 5.876 -12.332 1.00 96.25 85 HIS A O 1
ATOM 647 N N . SER A 1 86 ? -1.120 6.363 -13.907 1.00 96.56 86 SER A N 1
ATOM 648 C CA . SER A 1 86 ? -1.136 5.071 -14.578 1.00 96.56 86 SER A CA 1
ATOM 649 C C . SER A 1 86 ? 0.222 4.812 -15.217 1.00 96.56 86 SER A C 1
ATOM 651 O O . SER A 1 86 ? 0.882 5.755 -15.662 1.00 96.56 86 SER A O 1
ATOM 653 N N . PHE A 1 87 ? 0.652 3.555 -15.198 1.00 97.00 87 PHE A N 1
ATOM 654 C CA . PHE A 1 87 ? 1.879 3.078 -15.829 1.00 97.00 87 PHE A CA 1
ATOM 655 C C . PHE A 1 87 ? 1.831 1.556 -15.989 1.00 97.00 87 PHE A C 1
ATOM 657 O O . PHE A 1 87 ? 0.982 0.895 -15.389 1.00 97.00 87 PHE A O 1
ATOM 664 N N . SER A 1 88 ? 2.775 1.007 -16.756 1.00 96.06 88 SER A N 1
ATOM 665 C CA . SER A 1 88 ? 2.950 -0.441 -16.889 1.00 96.06 88 SER A CA 1
ATOM 666 C C . SER A 1 88 ? 4.388 -0.870 -16.605 1.00 96.06 88 SER A C 1
ATOM 668 O O . SER A 1 88 ? 5.336 -0.133 -16.881 1.00 96.06 88 SER A O 1
ATOM 670 N N . VAL A 1 89 ? 4.560 -2.072 -16.065 1.00 95.12 89 VAL A N 1
ATOM 671 C CA . VAL A 1 89 ? 5.849 -2.751 -15.877 1.00 95.12 89 VAL A CA 1
ATOM 672 C C . VAL A 1 89 ? 5.743 -4.106 -16.565 1.00 95.12 89 VAL A C 1
ATOM 674 O O . VAL A 1 89 ? 5.095 -5.012 -16.047 1.00 95.12 89 VAL A O 1
ATOM 677 N N . GLY A 1 90 ? 6.318 -4.220 -17.764 1.00 92.12 90 GLY A N 1
ATOM 678 C CA . GLY A 1 90 ? 6.001 -5.337 -18.658 1.00 92.12 90 GLY A CA 1
ATOM 679 C C . GLY A 1 90 ? 4.495 -5.383 -18.928 1.00 92.12 90 GLY A C 1
ATOM 680 O O . GLY A 1 90 ? 3.892 -4.352 -19.230 1.00 92.12 90 GLY A O 1
ATOM 681 N N . ASP A 1 91 ? 3.896 -6.552 -18.718 1.00 91.62 91 ASP A N 1
ATOM 682 C CA . ASP A 1 91 ? 2.460 -6.785 -18.875 1.00 91.62 91 ASP A CA 1
ATOM 683 C C . ASP A 1 91 ? 1.656 -6.491 -17.602 1.00 91.62 91 ASP A C 1
ATOM 685 O O . ASP A 1 91 ? 0.535 -6.959 -17.481 1.00 91.62 91 ASP A O 1
ATOM 689 N N . ILE A 1 92 ? 2.191 -5.753 -16.625 1.00 95.38 92 ILE A N 1
ATOM 690 C CA . ILE A 1 92 ? 1.478 -5.395 -15.387 1.00 95.38 92 ILE A CA 1
ATOM 691 C C . ILE A 1 92 ? 1.105 -3.917 -15.450 1.00 95.38 92 ILE A C 1
ATOM 693 O O . ILE A 1 92 ? 1.982 -3.057 -15.413 1.00 95.38 92 ILE A O 1
ATOM 697 N N . SER A 1 93 ? -0.185 -3.615 -15.527 1.00 96.94 93 SER A N 1
ATOM 698 C CA . SER A 1 93 ? -0.745 -2.268 -15.547 1.00 96.94 93 SER A CA 1
ATOM 699 C C . SER A 1 93 ? -1.199 -1.855 -14.158 1.00 96.94 93 SER A C 1
ATOM 701 O O . SER A 1 93 ? -1.891 -2.591 -13.462 1.00 96.94 93 SER A O 1
ATOM 703 N N . VAL A 1 94 ? -0.825 -0.641 -13.771 1.00 98.12 94 VAL A N 1
ATOM 704 C CA . VAL A 1 94 ? -1.170 -0.031 -12.489 1.00 98.12 94 VAL A CA 1
ATOM 705 C C . VAL A 1 94 ? -1.968 1.239 -12.752 1.00 98.12 94 VAL A C 1
ATOM 707 O O . VAL A 1 94 ? -1.638 2.017 -13.652 1.00 98.12 94 VAL A O 1
ATOM 710 N N . THR A 1 95 ? -3.000 1.479 -11.946 1.00 97.88 95 THR A N 1
ATOM 711 C CA . THR A 1 95 ? -3.751 2.739 -11.949 1.00 97.88 95 THR A CA 1
ATOM 712 C C . THR A 1 95 ? -4.026 3.226 -10.535 1.00 97.88 95 THR A C 1
ATOM 714 O O . THR A 1 95 ? -4.052 2.435 -9.594 1.00 97.88 95 THR A O 1
ATOM 717 N N . VAL A 1 96 ? -4.251 4.529 -10.383 1.00 97.69 96 VAL A N 1
ATOM 718 C CA . VAL A 1 96 ? -4.672 5.144 -9.125 1.00 97.69 96 VAL A CA 1
ATOM 719 C C . VAL A 1 96 ? -6.180 5.377 -9.098 1.00 97.69 96 VAL A C 1
ATOM 721 O O . VAL A 1 96 ? -6.752 5.949 -10.024 1.00 97.69 96 VAL A O 1
ATOM 724 N N . ASN A 1 97 ? -6.808 5.005 -7.989 1.00 94.94 97 ASN A N 1
ATOM 725 C CA . ASN A 1 97 ? -8.164 5.385 -7.620 1.00 94.94 97 ASN A CA 1
ATOM 726 C C . ASN A 1 97 ? -8.123 6.421 -6.472 1.00 94.94 97 ASN A C 1
ATOM 728 O O . ASN A 1 97 ? -7.216 6.402 -5.638 1.00 94.94 97 ASN A O 1
ATOM 732 N N . LYS A 1 98 ? -9.092 7.343 -6.441 1.00 97.38 98 LYS A N 1
ATOM 733 C CA . LYS A 1 98 ? -9.308 8.359 -5.399 1.00 97.38 98 LYS A CA 1
ATOM 734 C C . LYS A 1 98 ? -10.669 8.242 -4.692 1.00 97.38 98 LYS A C 1
ATOM 736 O O . LYS A 1 98 ? -10.957 9.066 -3.829 1.00 97.38 98 LYS A O 1
ATOM 741 N N . ASP A 1 99 ? -11.488 7.247 -5.026 1.00 95.75 99 ASP A N 1
ATOM 742 C CA . ASP A 1 99 ? -12.844 7.051 -4.497 1.00 95.75 99 ASP A CA 1
ATOM 743 C C . ASP A 1 99 ? -12.849 6.929 -2.974 1.00 95.75 99 ASP A C 1
ATOM 745 O O . ASP A 1 99 ? -13.708 7.518 -2.314 1.00 95.75 99 ASP A O 1
ATOM 749 N N . ILE A 1 100 ? -11.824 6.276 -2.403 1.00 96.88 100 ILE A N 1
ATOM 750 C CA . ILE A 1 100 ? -11.645 6.152 -0.949 1.00 96.88 100 ILE A CA 1
ATOM 751 C C . ILE A 1 100 ? -11.753 7.499 -0.227 1.00 96.88 100 ILE A C 1
ATOM 753 O O . ILE A 1 100 ? -12.262 7.547 0.888 1.00 96.88 100 ILE A O 1
ATOM 757 N N . LYS A 1 101 ? -11.346 8.611 -0.856 1.00 95.62 101 LYS A N 1
ATOM 758 C CA . LYS A 1 101 ? -11.416 9.951 -0.260 1.00 95.62 101 LYS A CA 1
ATOM 759 C C . LYS A 1 101 ? -12.821 10.307 0.238 1.00 95.62 101 LYS A C 1
ATOM 761 O O . LYS A 1 101 ? -12.933 10.992 1.250 1.00 95.62 101 LYS A O 1
ATOM 766 N N . ASN A 1 102 ? -13.856 9.852 -0.468 1.00 94.44 102 ASN A N 1
ATOM 767 C CA . ASN A 1 102 ? -15.252 10.185 -0.192 1.00 94.44 102 ASN A CA 1
ATOM 768 C C . ASN A 1 102 ? -16.025 9.026 0.465 1.00 94.44 102 ASN A C 1
ATOM 770 O O . ASN A 1 102 ? -17.235 9.138 0.653 1.00 94.44 102 ASN A O 1
ATOM 774 N N . HIS A 1 103 ? -15.360 7.917 0.801 1.00 95.00 103 HIS A N 1
ATOM 775 C CA . HIS A 1 103 ? -16.005 6.792 1.474 1.00 95.00 103 HIS A CA 1
ATOM 776 C C . HIS A 1 103 ? -16.247 7.094 2.955 1.00 95.00 103 HIS A C 1
ATOM 778 O O . HIS A 1 103 ? -15.328 7.489 3.669 1.00 95.00 103 HIS A O 1
ATOM 784 N N . ALA A 1 104 ? -17.481 6.863 3.416 1.00 93.38 104 ALA A N 1
ATOM 785 C CA . ALA A 1 104 ? -17.858 7.026 4.821 1.00 93.38 104 ALA A CA 1
ATOM 786 C C . ALA A 1 104 ? -17.172 5.992 5.730 1.00 93.38 104 ALA A C 1
ATOM 788 O O . ALA A 1 104 ? -16.724 6.332 6.818 1.00 93.38 104 ALA A O 1
ATOM 789 N N . ASP A 1 105 ? -17.052 4.750 5.255 1.00 97.19 105 ASP A N 1
ATOM 790 C CA . ASP A 1 105 ? -16.307 3.683 5.922 1.00 97.19 105 ASP A CA 1
ATOM 791 C C . ASP A 1 105 ? -15.103 3.279 5.062 1.00 97.19 105 ASP A C 1
ATOM 793 O O . ASP A 1 105 ? -15.165 2.387 4.209 1.00 97.19 105 ASP A O 1
ATOM 797 N N . LYS A 1 106 ? -13.990 3.990 5.260 1.00 98.44 106 LYS A N 1
ATOM 798 C CA . LYS A 1 106 ? -12.734 3.710 4.555 1.00 98.44 106 LYS A CA 1
ATOM 799 C C . LYS A 1 106 ? -12.125 2.369 4.955 1.00 98.44 106 LYS A C 1
ATOM 801 O O . LYS A 1 106 ? -11.432 1.763 4.144 1.00 98.44 106 LYS A O 1
ATOM 806 N N . LYS A 1 107 ? -12.381 1.883 6.172 1.00 98.56 107 LYS A N 1
ATOM 807 C CA . LYS A 1 107 ? -11.867 0.591 6.635 1.00 98.56 107 LYS A CA 1
ATOM 808 C C . LYS A 1 107 ? -12.513 -0.545 5.851 1.00 98.56 107 LYS A C 1
ATOM 810 O O . LYS A 1 107 ? -11.794 -1.351 5.267 1.00 98.56 107 LYS A O 1
ATOM 815 N N . ALA A 1 108 ? -13.843 -0.565 5.766 1.00 98.06 108 ALA A N 1
ATOM 816 C CA . ALA A 1 108 ? -14.561 -1.542 4.952 1.00 98.06 108 ALA A CA 1
ATOM 817 C C . ALA A 1 108 ? -14.124 -1.482 3.480 1.00 98.06 108 ALA A C 1
ATOM 819 O O . ALA A 1 108 ? -13.908 -2.524 2.861 1.00 98.06 108 ALA A O 1
ATOM 820 N N . TYR A 1 109 ? -13.912 -0.272 2.947 1.00 98.31 109 TYR A N 1
ATOM 821 C CA . TYR A 1 109 ? -13.393 -0.078 1.593 1.00 98.31 109 TYR A CA 1
ATOM 822 C C . TYR A 1 109 ? -12.003 -0.703 1.398 1.00 98.31 109 TYR A C 1
ATOM 824 O O . TYR A 1 109 ? -11.774 -1.403 0.417 1.00 98.31 109 TYR A O 1
ATOM 832 N N . LEU A 1 110 ? -11.068 -0.490 2.331 1.00 98.62 110 LEU A N 1
ATOM 833 C CA . LEU A 1 110 ? -9.726 -1.078 2.259 1.00 98.62 110 LEU A CA 1
ATOM 834 C C . LEU A 1 110 ? -9.754 -2.608 2.348 1.00 98.62 110 LEU A C 1
ATOM 836 O O . LEU A 1 110 ? -9.022 -3.265 1.609 1.00 98.62 110 LEU A O 1
ATOM 840 N N . ILE A 1 111 ? -10.608 -3.180 3.203 1.00 98.44 111 ILE A N 1
ATOM 841 C CA . ILE A 1 111 ? -10.790 -4.637 3.283 1.00 98.44 111 ILE A CA 1
ATOM 842 C C . ILE A 1 111 ? -11.297 -5.174 1.940 1.00 98.44 111 ILE A C 1
ATOM 844 O O . ILE A 1 111 ? -10.766 -6.158 1.432 1.00 98.44 111 ILE A O 1
ATOM 848 N N . ASP A 1 112 ? -12.298 -4.527 1.340 1.00 97.25 112 ASP A N 1
ATOM 849 C CA . ASP A 1 112 ? -12.844 -4.954 0.051 1.00 97.25 112 ASP A CA 1
ATOM 850 C C . ASP A 1 112 ? -11.815 -4.847 -1.083 1.00 97.25 112 ASP A C 1
ATOM 852 O O . ASP A 1 112 ? -11.635 -5.786 -1.858 1.00 97.25 112 ASP A O 1
ATOM 856 N N . ILE A 1 113 ? -11.045 -3.757 -1.111 1.00 97.25 113 ILE A N 1
ATOM 857 C CA . ILE A 1 113 ? -9.929 -3.598 -2.043 1.00 97.25 113 ILE A CA 1
ATOM 858 C C . ILE A 1 113 ? -8.907 -4.726 -1.891 1.00 97.25 113 ILE A C 1
ATOM 860 O O . ILE A 1 113 ? -8.467 -5.256 -2.904 1.00 97.25 113 ILE A O 1
ATOM 864 N N . LEU A 1 114 ? -8.553 -5.147 -0.674 1.00 97.88 114 LEU A N 1
ATOM 865 C CA . LEU A 1 114 ? -7.624 -6.267 -0.472 1.00 97.88 114 LEU A CA 1
ATOM 866 C C . LEU A 1 114 ? -8.216 -7.623 -0.891 1.00 97.88 114 LEU A C 1
ATOM 868 O O . LEU A 1 114 ? -7.468 -8.486 -1.347 1.00 97.88 114 LEU A O 1
ATOM 872 N N . ARG A 1 115 ? -9.541 -7.820 -0.804 1.00 96.06 115 ARG A N 1
ATOM 873 C CA . ARG A 1 115 ? -10.193 -9.011 -1.391 1.00 96.06 115 ARG A CA 1
ATOM 874 C C . ARG A 1 115 ? -10.062 -9.016 -2.908 1.00 96.06 115 ARG A C 1
ATOM 876 O O . ARG A 1 115 ? -9.806 -10.057 -3.506 1.00 96.06 115 ARG A O 1
ATOM 883 N N . GLN A 1 116 ? -10.241 -7.853 -3.531 1.00 95.56 116 GLN A N 1
ATOM 884 C CA . GLN A 1 116 ? -10.113 -7.701 -4.976 1.00 95.56 116 GLN A CA 1
ATOM 885 C C . GLN A 1 116 ? -8.650 -7.763 -5.439 1.00 95.56 116 GLN A C 1
ATOM 887 O O . GLN A 1 116 ? -8.392 -8.240 -6.545 1.00 95.56 116 GLN A O 1
ATOM 892 N N . HIS A 1 117 ? -7.713 -7.314 -4.607 1.00 96.75 117 HIS A N 1
ATOM 893 C CA . HIS A 1 117 ? -6.280 -7.228 -4.877 1.00 96.75 117 HIS A CA 1
ATOM 894 C C . HIS A 1 117 ? -5.487 -8.015 -3.826 1.00 96.75 117 HIS A C 1
ATOM 896 O O . HIS A 1 117 ? -4.861 -7.410 -2.949 1.00 96.75 117 HIS A O 1
ATOM 902 N N . PRO A 1 118 ? -5.492 -9.362 -3.880 1.00 96.12 118 PRO A N 1
ATOM 903 C CA . PRO A 1 118 ? -4.768 -10.184 -2.910 1.00 96.12 118 PRO A CA 1
ATOM 904 C C . PRO A 1 118 ? -3.247 -9.961 -2.949 1.00 96.12 118 PRO A C 1
ATOM 906 O O . PRO A 1 118 ? -2.550 -10.260 -1.985 1.00 96.12 118 PRO A O 1
ATOM 909 N N . GLU A 1 119 ? -2.707 -9.418 -4.040 1.00 97.56 119 GLU A N 1
ATOM 910 C CA . GLU A 1 119 ? -1.329 -8.934 -4.150 1.00 97.56 119 GLU A CA 1
ATOM 911 C C . GLU A 1 119 ? -1.024 -7.688 -3.300 1.00 97.56 119 GLU A C 1
ATOM 913 O O . GLU A 1 119 ? 0.148 -7.357 -3.109 1.00 97.56 119 GLU A O 1
ATOM 918 N N . GLY A 1 120 ? -2.052 -7.027 -2.772 1.00 98.38 120 GLY A N 1
ATOM 919 C CA . GLY A 1 120 ? -1.967 -5.770 -2.046 1.00 98.38 120 GLY A CA 1
ATOM 920 C C . GLY A 1 120 ? -2.046 -4.538 -2.948 1.00 98.38 120 GLY A C 1
ATOM 921 O O . GLY A 1 120 ? -2.109 -4.616 -4.172 1.00 98.38 120 GLY A O 1
ATOM 922 N N . VAL A 1 121 ? -2.042 -3.368 -2.318 1.00 98.75 121 VAL A N 1
ATOM 923 C CA . VAL A 1 121 ? -2.192 -2.061 -2.963 1.00 98.75 121 VAL A CA 1
ATOM 924 C C . VAL A 1 121 ? -1.242 -1.034 -2.357 1.00 98.75 121 VAL A C 1
ATOM 926 O O . VAL A 1 121 ? -0.754 -1.188 -1.238 1.00 98.75 121 VAL A O 1
ATOM 929 N N . VAL A 1 122 ? -0.989 0.061 -3.071 1.00 98.69 122 VAL A N 1
ATOM 930 C CA . VAL A 1 122 ? -0.306 1.224 -2.487 1.00 98.69 122 VAL A CA 1
ATOM 931 C C . VAL A 1 122 ? -1.351 2.186 -1.959 1.00 98.69 122 VAL A C 1
ATOM 933 O O . VAL A 1 122 ? -2.134 2.698 -2.753 1.00 98.69 122 VAL A O 1
ATOM 936 N N . ILE A 1 123 ? -1.330 2.492 -0.665 1.00 98.62 123 ILE A N 1
ATOM 937 C CA . ILE A 1 123 ? -2.187 3.527 -0.070 1.00 98.62 123 ILE A CA 1
ATOM 938 C C . ILE A 1 123 ? -1.390 4.808 0.175 1.00 98.62 123 ILE A C 1
ATOM 940 O O . ILE A 1 123 ? -0.185 4.751 0.427 1.00 98.62 123 ILE A O 1
ATOM 944 N N . TYR A 1 124 ? -2.044 5.965 0.066 1.00 98.25 124 TYR A N 1
ATOM 945 C CA . TYR A 1 124 ? -1.385 7.267 0.147 1.00 98.25 124 TYR A CA 1
ATOM 946 C C . TYR A 1 124 ? -2.237 8.327 0.845 1.00 98.25 124 TYR A C 1
ATOM 948 O O . TYR A 1 124 ? -3.414 8.512 0.518 1.00 98.25 124 TYR A O 1
ATOM 956 N N . ASP A 1 125 ? -1.588 9.058 1.749 1.00 97.75 125 ASP A N 1
ATOM 957 C CA . ASP A 1 125 ? -2.075 10.289 2.370 1.00 97.75 125 ASP A CA 1
ATOM 958 C C . ASP A 1 125 ? -1.440 11.482 1.645 1.00 97.75 125 ASP A C 1
ATOM 960 O O . ASP A 1 125 ? -0.229 11.695 1.716 1.00 97.75 125 ASP A O 1
ATOM 964 N N . SER A 1 126 ? -2.240 12.260 0.915 1.00 96.31 126 SER A N 1
ATOM 965 C CA . SER A 1 126 ? -1.767 13.467 0.228 1.00 96.31 126 SER A CA 1
ATOM 966 C C . SER A 1 126 ? -1.753 14.716 1.111 1.00 96.31 126 SER A C 1
ATOM 968 O O . SER A 1 126 ? -1.095 15.693 0.750 1.00 96.31 126 SER A O 1
ATOM 970 N N . GLY A 1 127 ? -2.441 14.698 2.259 1.00 96.69 127 GLY A N 1
ATOM 971 C CA . GLY A 1 127 ? -2.441 15.780 3.247 1.00 96.69 127 GLY A CA 1
ATOM 972 C C . GLY A 1 127 ? -1.172 15.798 4.104 1.00 96.69 127 GLY A C 1
ATOM 973 O O . GLY A 1 127 ? -0.692 16.868 4.481 1.00 96.69 127 GLY A O 1
ATOM 974 N N . ALA A 1 128 ? -0.588 14.627 4.352 1.00 95.94 128 ALA A N 1
ATOM 975 C CA . ALA A 1 128 ? 0.761 14.439 4.874 1.00 95.94 128 ALA A CA 1
ATOM 976 C C . ALA A 1 128 ? 1.522 13.450 3.967 1.00 95.94 128 ALA A C 1
ATOM 978 O O . ALA A 1 128 ? 1.591 12.268 4.291 1.00 95.94 128 ALA A O 1
ATOM 979 N N . PRO A 1 129 ? 2.087 13.929 2.836 1.00 95.00 129 PRO A N 1
ATOM 980 C CA . PRO A 1 129 ? 2.587 13.109 1.730 1.00 95.00 129 PRO A CA 1
ATOM 981 C C . PRO A 1 129 ? 3.406 11.877 2.131 1.00 95.00 129 PRO A C 1
ATOM 983 O O . PRO A 1 129 ? 4.624 11.968 2.299 1.00 95.00 129 PRO A O 1
ATOM 986 N N . HIS A 1 130 ? 2.758 10.713 2.190 1.00 95.81 130 HIS A N 1
ATOM 987 C CA . HIS A 1 130 ? 3.423 9.432 2.428 1.00 95.81 130 HIS A CA 1
ATOM 988 C C . HIS A 1 130 ? 2.632 8.253 1.864 1.00 95.81 130 HIS A C 1
ATOM 990 O O . HIS A 1 130 ? 1.402 8.266 1.859 1.00 95.81 130 HIS A O 1
ATOM 996 N N . ALA A 1 131 ? 3.351 7.246 1.368 1.00 96.50 131 ALA A N 1
ATOM 997 C CA . ALA A 1 131 ? 2.785 6.045 0.762 1.00 96.50 131 ALA A CA 1
ATOM 998 C C . ALA A 1 131 ? 3.409 4.791 1.356 1.00 96.50 131 ALA A C 1
ATOM 1000 O O . ALA A 1 131 ? 4.612 4.764 1.619 1.00 96.50 131 ALA A O 1
ATOM 1001 N N . ILE A 1 132 ? 2.590 3.753 1.478 1.00 97.62 132 ILE A N 1
ATOM 1002 C CA . ILE A 1 132 ? 2.989 2.437 1.975 1.00 97.62 132 ILE A CA 1
ATOM 1003 C C . ILE A 1 132 ? 2.338 1.334 1.140 1.00 97.62 132 ILE A C 1
ATOM 1005 O O . ILE A 1 132 ? 1.321 1.552 0.475 1.00 97.62 132 ILE A O 1
ATOM 1009 N N . PHE A 1 133 ? 2.923 0.140 1.182 1.00 98.56 133 PHE A N 1
ATOM 1010 C CA . PHE A 1 133 ? 2.370 -1.059 0.559 1.00 98.56 133 PHE A CA 1
ATOM 1011 C C . PHE A 1 133 ? 1.478 -1.794 1.565 1.00 98.56 133 PHE A C 1
ATOM 1013 O O . PHE A 1 133 ? 1.986 -2.412 2.495 1.00 98.56 133 PHE A O 1
ATOM 1020 N N . LEU A 1 134 ? 0.159 -1.705 1.402 1.00 98.81 134 LEU A N 1
ATOM 1021 C CA . LEU A 1 134 ? -0.839 -2.405 2.214 1.00 98.81 134 LEU A CA 1
ATOM 1022 C C . LEU A 1 134 ? -1.147 -3.758 1.569 1.00 98.81 134 LEU A C 1
ATOM 1024 O O . LEU A 1 134 ? -1.510 -3.794 0.397 1.00 98.81 134 LEU A O 1
ATOM 1028 N N . PHE A 1 135 ? -1.032 -4.862 2.304 1.00 98.56 135 PHE A N 1
ATOM 1029 C CA . PHE A 1 135 ? -1.153 -6.197 1.700 1.00 98.56 135 PHE A CA 1
ATOM 1030 C C . PHE A 1 135 ? -2.041 -7.173 2.465 1.00 98.56 135 PHE A C 1
ATOM 1032 O O . PHE A 1 135 ? -2.332 -8.242 1.930 1.00 98.56 135 PHE A O 1
ATOM 1039 N N . GLY A 1 136 ? -2.469 -6.834 3.682 1.00 98.19 136 GLY A N 1
ATOM 1040 C CA . GLY A 1 136 ? -3.186 -7.779 4.524 1.00 98.19 136 GLY A CA 1
ATOM 1041 C C . GLY A 1 136 ? -4.089 -7.139 5.564 1.00 98.19 136 GLY A C 1
ATOM 1042 O O . GLY A 1 136 ? -3.844 -6.013 5.998 1.00 98.19 136 GLY A O 1
ATOM 1043 N N . TYR A 1 137 ? -5.109 -7.880 5.979 1.00 98.56 137 TYR A N 1
ATOM 1044 C CA . TYR A 1 137 ? -5.986 -7.561 7.099 1.00 98.56 137 TYR A CA 1
ATOM 1045 C C . TYR A 1 137 ? -6.390 -8.845 7.821 1.00 98.56 137 TYR A C 1
ATOM 1047 O O . TYR A 1 137 ? -6.889 -9.759 7.177 1.00 98.56 137 TYR A O 1
ATOM 1055 N N . ASP A 1 138 ? -6.213 -8.902 9.135 1.00 97.75 138 ASP A N 1
ATOM 1056 C CA . ASP A 1 138 ? -6.669 -10.002 9.983 1.00 97.75 138 ASP A CA 1
ATOM 1057 C C . ASP A 1 138 ? -7.958 -9.601 10.713 1.00 97.75 138 ASP A C 1
ATOM 1059 O O . ASP A 1 138 ? -7.947 -8.729 11.584 1.00 97.75 138 ASP A O 1
ATOM 1063 N N . ALA A 1 139 ? -9.076 -10.247 10.374 1.00 95.56 139 ALA A N 1
ATOM 1064 C CA . ALA A 1 139 ? -10.372 -9.979 10.991 1.00 95.56 139 ALA A CA 1
ATOM 1065 C C . ALA A 1 139 ? -10.481 -10.457 12.449 1.00 95.56 139 ALA A C 1
ATOM 1067 O O . ALA A 1 139 ? -11.337 -9.958 13.178 1.00 95.56 139 ALA A O 1
ATOM 1068 N N . ALA A 1 140 ? -9.650 -11.409 12.889 1.00 94.62 140 ALA A N 1
ATOM 1069 C CA . ALA A 1 140 ? -9.676 -11.905 14.264 1.00 94.62 140 ALA A CA 1
ATOM 1070 C C . ALA A 1 140 ? -9.041 -10.905 15.238 1.00 94.62 140 ALA A C 1
ATOM 1072 O O . ALA A 1 140 ? -9.498 -10.766 16.373 1.00 94.62 140 ALA A O 1
ATOM 1073 N N . THR A 1 141 ? -7.997 -10.207 14.788 1.00 95.75 141 THR A N 1
ATOM 1074 C CA . THR A 1 141 ? -7.273 -9.206 15.586 1.00 95.75 141 THR A CA 1
ATOM 1075 C C . THR A 1 141 ? -7.622 -7.766 15.225 1.00 95.75 141 THR A C 1
ATOM 1077 O O . THR A 1 141 ? -7.262 -6.851 15.961 1.00 95.75 141 THR A O 1
ATOM 1080 N N . ASP A 1 142 ? -8.362 -7.565 14.136 1.00 97.19 142 ASP A N 1
ATOM 1081 C CA . ASP A 1 142 ? -8.707 -6.267 13.567 1.00 97.19 142 ASP A CA 1
ATOM 1082 C C . ASP A 1 142 ? -7.491 -5.438 13.116 1.00 97.19 142 ASP A C 1
ATOM 1084 O O . ASP A 1 142 ? -7.460 -4.214 13.258 1.00 97.19 142 ASP A O 1
ATOM 1088 N N . ILE A 1 143 ? -6.471 -6.096 12.558 1.00 98.31 143 ILE A N 1
ATOM 1089 C CA . ILE A 1 143 ? -5.180 -5.476 12.224 1.00 98.31 143 ILE A CA 1
ATOM 1090 C C . ILE A 1 143 ? -4.943 -5.469 10.716 1.00 98.31 143 ILE A C 1
ATOM 1092 O O . ILE A 1 143 ? -4.986 -6.505 10.059 1.00 98.31 143 ILE A O 1
ATOM 1096 N N . PHE A 1 144 ? -4.602 -4.301 10.170 1.00 98.75 144 PHE A N 1
ATOM 1097 C CA . PHE A 1 144 ? -4.013 -4.173 8.840 1.00 98.75 144 PHE A CA 1
ATOM 1098 C C . PHE A 1 144 ? -2.498 -4.359 8.881 1.00 98.75 144 PHE A C 1
ATOM 1100 O O . PHE A 1 144 ? -1.808 -3.790 9.729 1.00 98.75 144 PHE A O 1
ATOM 1107 N N . TYR A 1 145 ? -1.975 -5.069 7.884 1.00 98.56 145 TYR A N 1
ATOM 1108 C CA . TYR A 1 145 ? -0.552 -5.293 7.671 1.00 98.56 145 TYR A CA 1
ATOM 1109 C C . TYR A 1 145 ? -0.058 -4.597 6.406 1.00 98.56 145 TYR A C 1
ATOM 1111 O O . TYR A 1 145 ? -0.697 -4.617 5.346 1.00 98.56 145 TYR A O 1
ATOM 1119 N N . CYS A 1 146 ? 1.107 -3.972 6.528 1.00 98.50 146 CYS A N 1
ATOM 1120 C CA . CYS A 1 146 ? 1.724 -3.184 5.477 1.00 98.50 146 CYS A CA 1
ATOM 1121 C C . CYS A 1 146 ? 3.255 -3.266 5.525 1.00 98.50 146 CYS A C 1
ATOM 1123 O O . CYS A 1 146 ? 3.846 -3.839 6.440 1.00 98.50 146 CYS A O 1
ATOM 1125 N N . ALA A 1 147 ? 3.901 -2.685 4.521 1.00 97.69 147 ALA A N 1
ATOM 1126 C CA . ALA A 1 147 ? 5.320 -2.379 4.525 1.00 97.69 147 ALA A CA 1
ATOM 1127 C C . ALA A 1 147 ? 5.505 -0.889 4.233 1.00 97.69 147 ALA A C 1
ATOM 1129 O O . ALA A 1 147 ? 5.085 -0.379 3.188 1.00 97.69 147 ALA A O 1
ATOM 1130 N N . ASP A 1 148 ? 6.147 -0.194 5.166 1.00 95.19 148 ASP A N 1
ATOM 1131 C CA . ASP A 1 148 ? 6.533 1.202 5.006 1.00 95.19 148 ASP A CA 1
ATOM 1132 C C . ASP A 1 148 ? 7.923 1.289 4.363 1.00 95.19 148 ASP A C 1
ATOM 1134 O O . ASP A 1 148 ? 8.788 0.442 4.576 1.00 95.19 148 ASP A O 1
ATOM 1138 N N . THR A 1 149 ? 8.149 2.305 3.539 1.00 86.12 149 THR A N 1
ATOM 1139 C CA . THR A 1 149 ? 9.392 2.455 2.773 1.00 86.12 149 THR A CA 1
ATOM 1140 C C . THR A 1 149 ? 10.489 3.178 3.548 1.00 86.12 149 THR A C 1
ATOM 1142 O O . THR A 1 149 ? 11.645 3.174 3.117 1.00 86.12 149 THR A O 1
ATOM 1145 N N . THR A 1 150 ? 10.135 3.815 4.666 1.00 80.94 150 THR A N 1
ATOM 1146 C CA . THR A 1 150 ? 11.018 4.690 5.442 1.00 80.94 150 THR A CA 1
ATOM 1147 C C . THR A 1 150 ? 12.039 3.891 6.236 1.00 80.94 150 THR A C 1
ATOM 1149 O O . THR A 1 150 ? 11.683 2.987 6.985 1.00 80.94 150 THR A O 1
ATOM 1152 N N . THR A 1 151 ? 13.312 4.281 6.165 1.00 71.00 151 THR A N 1
ATOM 1153 C CA . THR A 1 151 ? 14.459 3.563 6.763 1.00 71.00 151 THR A CA 1
ATOM 1154 C C . THR A 1 151 ? 14.311 3.169 8.238 1.00 71.00 151 THR A C 1
ATOM 1156 O O . THR A 1 151 ? 14.958 2.219 8.663 1.00 71.00 151 THR A O 1
ATOM 1159 N N . LYS A 1 152 ? 13.468 3.854 9.022 1.00 77.00 152 LYS A N 1
ATOM 1160 C CA . LYS A 1 152 ? 13.204 3.519 10.433 1.00 77.00 152 LYS A CA 1
ATOM 1161 C C . LYS A 1 152 ? 12.405 2.224 10.626 1.00 77.00 152 LYS A C 1
ATOM 1163 O O . LYS A 1 152 ? 12.557 1.578 11.656 1.00 77.00 152 LYS A O 1
ATOM 1168 N N . VAL A 1 153 ? 11.545 1.879 9.669 1.00 82.00 153 VAL A N 1
ATOM 1169 C CA . VAL A 1 153 ? 10.559 0.785 9.775 1.00 82.00 153 VAL A CA 1
ATOM 1170 C C . VAL A 1 153 ? 10.529 -0.128 8.540 1.00 82.00 153 VAL A C 1
ATOM 1172 O O . VAL A 1 153 ? 9.791 -1.108 8.522 1.00 82.00 153 VAL A O 1
ATOM 1175 N N . ALA A 1 154 ? 11.340 0.173 7.523 1.00 84.06 154 ALA A N 1
ATOM 1176 C CA . ALA A 1 154 ? 11.341 -0.526 6.245 1.00 84.06 154 ALA A CA 1
ATOM 1177 C C . ALA A 1 154 ? 11.930 -1.937 6.283 1.00 84.06 154 ALA A C 1
ATOM 1179 O O . ALA A 1 154 ? 12.583 -2.359 7.238 1.00 84.06 154 ALA A O 1
ATOM 1180 N N . GLY A 1 155 ? 11.730 -2.645 5.169 1.00 88.62 155 GLY A N 1
ATOM 1181 C CA . GLY A 1 155 ? 12.337 -3.948 4.917 1.00 88.62 155 GLY A CA 1
ATOM 1182 C C . GLY A 1 155 ? 11.647 -5.100 5.637 1.00 88.62 155 GLY A C 1
ATOM 1183 O O . GLY A 1 155 ? 12.238 -6.165 5.743 1.00 88.62 155 GLY A O 1
ATOM 1184 N N . LYS A 1 156 ? 10.428 -4.914 6.147 1.00 94.44 156 LYS A N 1
ATOM 1185 C CA . LYS A 1 156 ? 9.645 -5.961 6.812 1.00 94.44 156 LYS A CA 1
ATOM 1186 C C . LYS A 1 156 ? 8.152 -5.647 6.770 1.00 94.44 156 LYS A C 1
ATOM 1188 O O . LYS A 1 156 ? 7.758 -4.507 6.528 1.00 94.44 156 LYS A O 1
ATOM 1193 N N . ALA A 1 157 ? 7.353 -6.665 7.064 1.00 97.06 157 ALA A N 1
ATOM 1194 C CA . ALA A 1 157 ? 5.962 -6.497 7.447 1.00 97.06 157 ALA A CA 1
ATOM 1195 C C . ALA A 1 157 ? 5.863 -5.788 8.808 1.00 97.06 157 ALA A C 1
ATOM 1197 O O . ALA A 1 157 ? 6.614 -6.103 9.736 1.00 97.06 157 ALA A O 1
ATOM 1198 N N . ILE A 1 158 ? 4.925 -4.853 8.911 1.00 97.25 158 ILE A N 1
ATOM 1199 C CA . ILE A 1 158 ? 4.531 -4.151 10.135 1.00 97.25 158 ILE A CA 1
ATOM 1200 C C . ILE A 1 158 ? 3.008 -3.993 10.153 1.00 97.25 158 ILE A C 1
ATOM 1202 O O . ILE A 1 158 ? 2.340 -4.145 9.125 1.00 97.25 158 ILE A O 1
ATOM 1206 N N . THR A 1 159 ? 2.449 -3.653 11.305 1.00 98.06 159 THR A N 1
ATOM 1207 C CA . THR A 1 159 ? 1.055 -3.208 11.403 1.00 98.06 159 THR A CA 1
ATOM 1208 C C . THR A 1 159 ? 0.887 -1.802 10.815 1.00 98.06 159 THR A C 1
ATOM 1210 O O . THR A 1 159 ? 1.839 -1.020 10.741 1.00 98.06 159 THR A O 1
ATOM 1213 N N . LEU A 1 160 ? -0.332 -1.441 10.405 1.00 98.12 160 LEU A N 1
ATOM 1214 C CA . LEU A 1 160 ? -0.619 -0.083 9.929 1.00 98.12 160 LEU A CA 1
ATOM 1215 C C . LEU A 1 160 ? -0.353 0.968 11.017 1.00 98.12 160 LEU A C 1
ATOM 1217 O O . LEU A 1 160 ? 0.105 2.068 10.705 1.00 98.12 160 LEU A O 1
ATOM 1221 N N . GLU A 1 161 ? -0.589 0.630 12.286 1.00 97.19 161 GLU A N 1
ATOM 1222 C CA . GLU A 1 161 ? -0.325 1.521 13.418 1.00 97.19 161 GLU A CA 1
ATOM 1223 C C . GLU A 1 161 ? 1.169 1.874 13.557 1.00 97.19 161 GLU A C 1
ATOM 1225 O O . GLU A 1 161 ? 1.513 3.029 13.804 1.00 97.19 161 GLU A O 1
ATOM 1230 N N . GLU A 1 162 ? 2.063 0.922 13.285 1.00 96.44 162 GLU A N 1
ATOM 1231 C CA . GLU A 1 162 ? 3.520 1.128 13.310 1.00 96.44 162 GLU A CA 1
ATOM 1232 C C . GLU A 1 162 ? 4.057 1.939 12.113 1.00 96.44 162 GLU A C 1
ATOM 1234 O O . GLU A 1 162 ? 5.206 2.389 12.135 1.00 96.44 162 GLU A O 1
ATOM 1239 N N . SER A 1 163 ? 3.261 2.125 11.053 1.00 96.31 163 SER A N 1
ATOM 1240 C CA . SER A 1 163 ? 3.663 2.909 9.875 1.00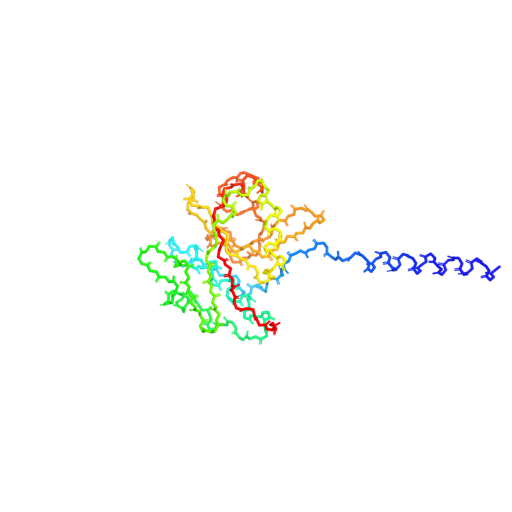 96.31 163 SER A CA 1
ATOM 1241 C C . SER A 1 163 ? 3.799 4.401 10.187 1.00 96.31 163 SER A C 1
ATOM 1243 O O . SER A 1 163 ? 3.242 4.905 11.166 1.00 96.31 163 SER A O 1
ATOM 1245 N N . ILE A 1 164 ? 4.465 5.160 9.311 1.00 95.12 164 ILE A N 1
ATOM 1246 C CA . ILE A 1 164 ? 4.590 6.615 9.485 1.00 95.12 164 ILE A CA 1
ATOM 1247 C C . ILE A 1 164 ? 3.438 7.412 8.852 1.00 95.12 164 ILE A C 1
ATOM 1249 O O . ILE A 1 164 ? 3.509 8.642 8.812 1.00 95.12 164 ILE A O 1
ATOM 1253 N N . ILE A 1 165 ? 2.379 6.749 8.359 1.00 96.75 165 ILE A N 1
ATOM 1254 C CA . ILE A 1 165 ? 1.142 7.440 7.961 1.00 96.75 165 ILE A CA 1
ATOM 1255 C C . ILE A 1 165 ? 0.658 8.280 9.146 1.00 96.75 165 ILE A C 1
ATOM 1257 O O . ILE A 1 165 ? 0.727 7.847 10.300 1.00 96.75 165 ILE A O 1
ATOM 1261 N N . LYS A 1 166 ? 0.203 9.503 8.872 1.00 96.81 166 LYS A N 1
ATOM 1262 C CA . LYS A 1 166 ? -0.199 10.441 9.917 1.00 96.81 166 LYS A CA 1
ATOM 1263 C C . LYS A 1 166 ? -1.386 9.889 10.712 1.00 96.81 166 LYS A C 1
ATOM 1265 O O . LYS A 1 166 ? -2.403 9.531 10.135 1.00 96.81 166 LYS A O 1
ATOM 1270 N N . GLY A 1 167 ? -1.256 9.884 12.037 1.00 97.00 167 GLY A N 1
ATOM 1271 C CA . GLY A 1 167 ? -2.273 9.396 12.967 1.00 97.00 167 GLY A CA 1
ATOM 1272 C C . GLY A 1 167 ? -1.661 8.503 14.042 1.00 97.00 167 GLY A C 1
ATOM 1273 O O . GLY A 1 167 ? -0.657 7.835 13.793 1.00 97.00 167 GLY A O 1
ATOM 1274 N N . ASP A 1 168 ? -2.275 8.500 15.223 1.00 96.38 168 ASP A N 1
ATOM 1275 C CA . ASP A 1 168 ? -1.774 7.762 16.393 1.00 96.38 168 ASP A CA 1
ATOM 1276 C C . ASP A 1 168 ? -2.387 6.360 16.520 1.00 96.38 168 ASP A C 1
ATOM 1278 O O . ASP A 1 168 ? -1.864 5.525 17.246 1.00 96.38 168 ASP A O 1
ATOM 1282 N N . THR A 1 169 ? -3.482 6.089 15.805 1.00 98.25 169 THR A N 1
ATOM 1283 C CA . THR A 1 169 ? -4.173 4.792 15.793 1.00 98.25 169 THR A CA 1
ATOM 1284 C C . THR A 1 169 ? -4.348 4.293 14.367 1.00 98.25 169 THR A C 1
ATOM 1286 O O . THR A 1 169 ? -4.336 5.084 13.416 1.00 98.25 169 THR A O 1
ATOM 1289 N N . GLN A 1 170 ? -4.586 2.990 14.205 1.00 98.25 170 GLN A N 1
ATOM 1290 C CA . GLN A 1 170 ? -4.958 2.418 12.910 1.00 98.25 170 GLN A CA 1
ATOM 1291 C C . GLN A 1 170 ? -6.108 3.185 12.230 1.00 98.25 170 GLN A C 1
ATOM 1293 O O . GLN A 1 170 ? -5.993 3.541 11.058 1.00 98.25 170 GLN A O 1
ATOM 1298 N N . GLN A 1 171 ? -7.191 3.483 12.958 1.00 98.31 171 GLN A N 1
ATOM 1299 C CA . GLN A 1 171 ? -8.343 4.193 12.390 1.00 98.31 171 GLN A CA 1
ATOM 1300 C C . GLN A 1 171 ? -7.980 5.621 11.966 1.00 98.31 171 GLN A C 1
ATOM 1302 O O . GLN A 1 171 ? -8.297 6.021 10.850 1.00 98.31 171 GLN A O 1
ATOM 1307 N N . ALA A 1 172 ? -7.242 6.358 12.804 1.00 98.38 172 ALA A N 1
ATOM 1308 C CA . ALA A 1 172 ? -6.821 7.716 12.470 1.00 98.38 172 ALA A CA 1
ATOM 1309 C C . ALA A 1 172 ? -5.966 7.756 11.192 1.00 98.38 172 ALA A C 1
ATOM 1311 O O . ALA A 1 172 ? -6.098 8.689 10.407 1.00 98.38 172 ALA A O 1
ATOM 1312 N N . LYS A 1 173 ? -5.129 6.734 10.961 1.00 98.56 173 LYS A N 1
ATOM 1313 C CA . LYS A 1 173 ? -4.333 6.587 9.731 1.00 98.56 173 LYS A CA 1
ATOM 1314 C C . LYS A 1 173 ? -5.192 6.232 8.519 1.00 98.56 173 LYS A C 1
ATOM 1316 O O . LYS A 1 173 ? -4.986 6.788 7.446 1.00 98.56 173 LYS A O 1
ATOM 1321 N N . ILE A 1 174 ? -6.163 5.330 8.673 1.00 98.62 174 ILE A N 1
ATOM 1322 C CA . ILE A 1 174 ? -7.125 4.984 7.611 1.00 98.62 174 ILE A CA 1
ATOM 1323 C C . ILE A 1 174 ? -7.880 6.234 7.142 1.00 98.62 174 ILE A C 1
ATOM 1325 O O . ILE A 1 174 ? -8.053 6.445 5.938 1.00 98.62 174 ILE A O 1
ATOM 1329 N N . ASP A 1 175 ? -8.283 7.090 8.081 1.00 98.19 175 ASP A N 1
ATOM 1330 C CA . ASP A 1 175 ? -9.067 8.290 7.799 1.00 98.19 175 ASP A CA 1
ATOM 1331 C C . ASP A 1 175 ? -8.318 9.301 6.916 1.00 98.19 175 ASP A C 1
ATOM 1333 O O . ASP A 1 175 ? -8.960 10.048 6.168 1.00 98.19 175 ASP A O 1
ATOM 1337 N N . THR A 1 176 ? -6.979 9.302 6.913 1.00 98.25 176 THR A N 1
ATOM 1338 C CA . THR A 1 176 ? -6.191 10.225 6.079 1.00 98.25 176 THR A CA 1
ATOM 1339 C C . THR A 1 176 ? -5.996 9.755 4.638 1.00 98.25 176 THR A C 1
ATOM 1341 O O . THR A 1 176 ? -5.720 10.579 3.766 1.00 98.25 176 THR A O 1
ATOM 1344 N N . ILE A 1 177 ? -6.191 8.466 4.344 1.00 98.50 177 ILE A N 1
ATOM 1345 C CA . ILE A 1 177 ? -5.919 7.907 3.013 1.00 98.50 177 ILE A CA 1
ATOM 1346 C C . ILE A 1 177 ? -6.877 8.489 1.968 1.00 98.50 177 ILE A C 1
ATOM 1348 O O . ILE A 1 177 ? -8.100 8.446 2.127 1.00 98.50 177 ILE A O 1
ATOM 1352 N N . ASP A 1 178 ? -6.328 9.004 0.865 1.00 98.44 178 ASP A N 1
ATOM 1353 C CA . ASP A 1 178 ? -7.115 9.570 -0.239 1.00 98.44 178 ASP A CA 1
ATOM 1354 C C . ASP A 1 178 ? -6.791 8.994 -1.620 1.00 98.44 178 ASP A C 1
ATOM 1356 O O . ASP A 1 178 ? -7.506 9.295 -2.579 1.00 98.44 178 ASP A O 1
ATOM 1360 N N . ARG A 1 179 ? -5.750 8.160 -1.748 1.00 98.31 179 ARG A N 1
ATOM 1361 C CA . ARG A 1 179 ? -5.407 7.509 -3.024 1.00 98.31 179 ARG A CA 1
ATOM 1362 C C . ARG A 1 179 ? -4.945 6.085 -2.834 1.00 98.31 179 ARG A C 1
ATOM 1364 O O . ARG A 1 179 ? -4.266 5.773 -1.858 1.00 98.31 179 ARG A O 1
ATOM 1371 N N . ILE A 1 180 ? -5.270 5.262 -3.825 1.00 98.62 180 ILE A N 1
ATOM 1372 C CA . ILE A 1 180 ? -4.882 3.859 -3.881 1.00 98.62 180 ILE A CA 1
ATOM 1373 C C . ILE A 1 180 ? -4.383 3.530 -5.280 1.00 98.62 180 ILE A C 1
ATOM 1375 O O . ILE A 1 180 ? -5.163 3.612 -6.226 1.00 98.62 180 ILE A O 1
ATOM 1379 N N . TRP A 1 181 ? -3.119 3.127 -5.424 1.00 98.62 181 TRP A N 1
ATOM 1380 C CA . TRP A 1 181 ? -2.676 2.463 -6.651 1.00 98.62 181 TRP A CA 1
ATOM 1381 C C . TRP A 1 181 ? -2.910 0.959 -6.539 1.00 98.62 181 TRP A C 1
ATOM 1383 O O . TRP A 1 181 ? -2.572 0.361 -5.520 1.00 98.62 181 TRP A O 1
ATOM 1393 N N . HIS A 1 182 ? -3.456 0.364 -7.594 1.00 98.31 182 HIS A N 1
ATOM 1394 C CA . HIS A 1 182 ? -3.750 -1.064 -7.692 1.00 98.31 182 HIS A CA 1
ATOM 1395 C C . HIS A 1 182 ? -3.466 -1.577 -9.111 1.00 98.31 182 HIS A C 1
ATOM 1397 O O . HIS A 1 182 ? -3.428 -0.795 -10.069 1.00 98.31 182 HIS A O 1
ATOM 1403 N N . ILE A 1 183 ? -3.237 -2.885 -9.242 1.00 97.69 183 ILE A N 1
ATOM 1404 C CA . ILE A 1 183 ? -2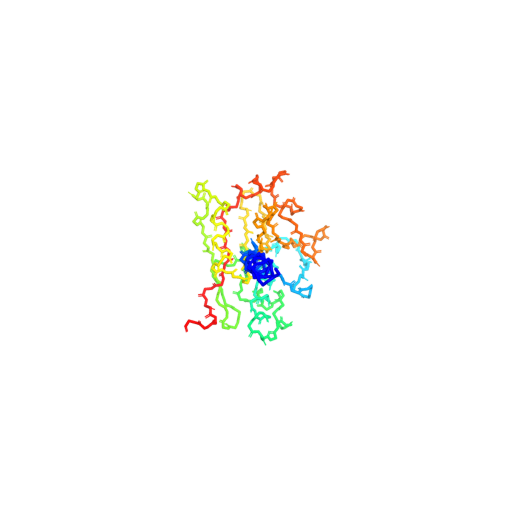.998 -3.546 -10.532 1.00 97.69 183 ILE A CA 1
ATOM 1405 C C . ILE A 1 183 ? -4.335 -3.817 -11.227 1.00 97.69 183 ILE A C 1
ATOM 1407 O O . ILE A 1 183 ? -5.276 -4.292 -10.600 1.00 97.69 183 ILE A O 1
ATOM 1411 N N . THR A 1 184 ? -4.444 -3.507 -12.518 1.00 94.06 184 THR A N 1
ATOM 1412 C CA . THR A 1 184 ? -5.719 -3.573 -13.258 1.00 94.06 184 THR A CA 1
ATOM 1413 C C . THR A 1 184 ? -5.862 -4.797 -14.149 1.00 94.06 184 THR A C 1
ATOM 1415 O O . THR A 1 184 ? -6.980 -5.212 -14.442 1.00 94.06 184 THR A O 1
ATOM 1418 N N . ASN A 1 185 ? -4.759 -5.396 -14.584 1.00 80.50 185 ASN A N 1
ATOM 1419 C CA . ASN A 1 185 ? -4.764 -6.568 -15.446 1.00 80.50 185 ASN A CA 1
ATOM 1420 C C . ASN A 1 185 ? -4.391 -7.811 -14.638 1.00 80.50 185 ASN A C 1
ATOM 1422 O O . ASN A 1 185 ? -3.223 -8.113 -14.420 1.00 80.50 185 ASN A O 1
ATOM 1426 N N . LYS A 1 186 ? -5.418 -8.521 -14.170 1.00 62.97 186 LYS A N 1
ATOM 1427 C CA . LYS A 1 186 ? -5.268 -9.742 -13.372 1.00 62.97 186 LYS A CA 1
ATOM 1428 C C . LYS A 1 186 ? -4.913 -10.926 -14.278 1.00 62.97 186 LYS A C 1
ATOM 1430 O O . LYS A 1 186 ? -5.511 -11.086 -15.340 1.00 62.97 186 LYS A O 1
ATOM 1435 N N . ILE A 1 187 ? -3.964 -11.768 -13.866 1.00 52.16 187 ILE A N 1
ATOM 1436 C CA . ILE A 1 187 ? -3.729 -13.066 -14.509 1.00 52.16 187 ILE A CA 1
ATOM 1437 C C . ILE A 1 187 ? -4.960 -13.946 -14.251 1.00 52.16 187 ILE A C 1
ATOM 1439 O O . ILE A 1 187 ? -5.310 -14.172 -13.095 1.00 52.16 187 ILE A O 1
ATOM 1443 N N . GLY A 1 188 ? -5.588 -14.452 -15.319 1.00 49.50 188 GLY A N 1
ATOM 1444 C CA . GLY A 1 188 ? -6.648 -15.465 -15.237 1.00 49.50 188 GLY A CA 1
ATOM 1445 C C . GLY A 1 188 ? -8.058 -14.937 -14.959 1.00 49.50 188 GLY A C 1
ATOM 1446 O O . GLY A 1 188 ? -8.718 -15.427 -14.045 1.00 49.50 188 GLY A O 1
ATOM 1447 N N . GLY A 1 189 ? -8.517 -13.965 -15.753 1.00 37.62 189 GLY A N 1
ATOM 1448 C CA . GLY A 1 189 ? -9.953 -13.838 -16.041 1.00 37.62 189 GLY A CA 1
ATOM 1449 C C . GLY A 1 189 ? -10.429 -14.945 -16.975 1.00 37.62 189 GLY A C 1
ATOM 1450 O O . GLY A 1 189 ? -9.602 -15.395 -17.803 1.00 37.62 189 GLY A O 1
#

=== Feature glossary ===
Key to the feature types in this record:

pLDDT. pLDDT is the predicted lDDT-Cα score: AlphaFold's confidence that the local environment of each residue (all inter-atomic distances within 15 Å) is correctly placed. It is a per-residue number between 0 and 100, with higher meaning more reliable.

Radius of gyration, Cα contacts, bounding box. The geometric summary reports three shape descriptors. Rg (radius of gyration) measures how spread out the Cα atoms are about their centre of mass; compact globular proteins have small Rg, elongated or unfolded ones large. Cα contacts (<8 Å, |i−j|>4) count long-range residue pairs in spatial proximity — high for tightly packed folds, n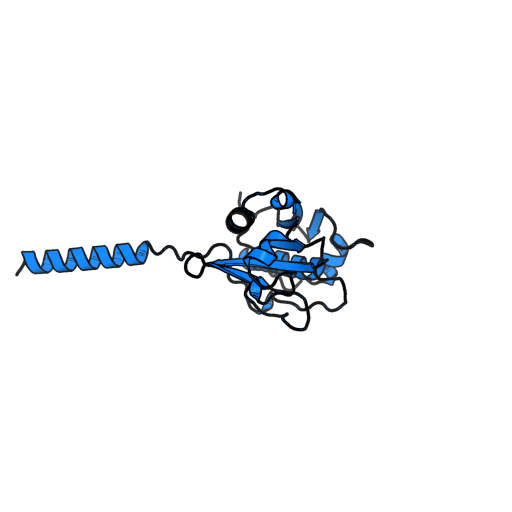ear zero for rods or random coil. The bounding-box extents give the protein's footprint along x, y, z in Å.

Backbone torsions (φ/ψ). Backbone dihedral angles. Every residue except chain termini has a φ (preceding-C → N → Cα → C) and a ψ (N → Cα → C → next-N). They are reported in degrees following the IUPAC sign convention. Secondary structure is essentially a statement about which (φ, ψ) basin each residue occupies.

Contact-map, Ramachandran, and PAE plots. Plot images: a contact map (which residues are close in 3D, as an N×N binary image), a Ramachandran scatter (backbone torsion angles, revealing secondary-structure composition at a glance), and — for AlphaFold structures — a PAE heatmap (pairwise prediction confidence).

Predicted aligned error. Predicted Aligned Error (PAE) is an AlphaFold confidence matrix: entry (i, j) is the expected error in the position of residue j, in ångströms, when the prediction is superimposed on the true structure at residue i. Low PAE within a block of residues means that block is internally rigid and well-predicted; high PAE between two blocks means their relative placement is uncertain even if each block individually is confident.

Secondary structure (3-state, P-SEA). Three-state secondary structure (P-SEA) collapses the eight DSSP classes into helix (a), strand (b), and coil (c). P-SEA assigns these from Cα geometry alone — distances and angles — without requiring backbone oxygens, so it works on any Cα trace.

Solvent-accessible surface area. Solvent-accessible surface area (SASA) is the area in Å² traced out by the centre of a 1.4 Å probe sphere (a water molecule) rolled over the protein's van der Waals surface (Shrake–Rupley / Lee–Richards construction). Buried residues have near-zero SASA; fully exposed residues can exceed 200 Å². The total SASA scales roughly with the number of surface residues.

Foldseek 3Di. The Foldseek 3Di string encodes local tertiary geometry as a 20-letter alphabet — one character per residue — derived from the relative positions of nearby Cα atoms. Unlike the amino-acid sequence, 3Di is a direct function of the 3D structure, so two proteins with the same fold have similar 3Di strings even at low sequence identity.

B-factor. For experimental (PDB) structures, the B-factor (temperature factor) quantifies the positional spread of each atom in the crystal — a combination of thermal vibration and static disorder — in units of Å². High B-factors mark flexible loops or poorly resolved regions; low B-factors mark the rigid, well-ordered core.

mmCIF coordinates. The mmCIF block holds the 3D Cartesian coordinates of each backbone atom (N, Cα, C, O) in ångströms. mmCIF is the PDB's canonical archive format — a tagged-loop text representation of the atomic model.

InterPro / GO / CATH / organism. Functional annotations link the protein to curated databases. InterPro entries identify conserved domains and families by matching the sequence against member-database signatures (Pfam, PROSITE, CDD, …). Gene Ontology (GO) terms describe molecular function, biological process, and cellular component in a controlled vocabulary. CATH places the structure in a hierarchical fold classification (Class/Architecture/Topology/Homologous-superfamily). The organism is the source species.

Rendered structure images. Structure images are PyMOL renders from six orthogonal camera directions. Cartoon representation draws helices as coils and strands as arrows; sticks shows the backbone as bonds; surface shows the solvent-excluded envelope. Rainbow coloring maps sequence position to hue (blue→red, N→C); chain coloring assigns a distinct color per polypeptide.

Sequence. This is the polypeptide sequence — one letter per residue, N-terminus first. Length ranges from a few dozen residues for small domains to over a thousand for large multi-domain proteins.

Secondary structure (8-state, DSSP). The SS8 string is DSSP's per-residue secondary-structure call. α-helix (H) means an i→i+4 H-bond ladder; β-strand (E) means the residue participates in a β-sheet; 3₁₀ (G) and π (I) are tighter and wider helices; T/S are turns/bends; '-' is loop.

Nearest PDB structures. Structural nearest neighbors (via Foldseek easy-search vs the PDB). Reported per hit: target PDB id, E-value, and alignment TM-score. A TM-score above ~0.5 is the conventional threshold for 'same fold'.